Protein AF-Q4DSE8-F1 (afdb_monomer_lite)

Structure (mmCIF, N/CA/C/O backbone):
data_AF-Q4DSE8-F1
#
_entry.id   AF-Q4DSE8-F1
#
loop_
_atom_site.group_PDB
_atom_site.id
_atom_site.type_symbol
_atom_site.label_atom_id
_atom_site.label_alt_id
_atom_site.label_comp_id
_atom_site.label_asym_id
_atom_site.label_entity_id
_atom_site.label_seq_id
_atom_site.pdbx_PDB_ins_code
_atom_site.Cartn_x
_atom_site.Cartn_y
_atom_site.Cartn_z
_atom_site.occupancy
_atom_site.B_iso_or_equiv
_atom_site.auth_seq_id
_atom_site.auth_comp_id
_atom_site.auth_asym_id
_atom_site.auth_atom_id
_atom_site.pdbx_PDB_model_num
ATOM 1 N N . MET A 1 1 ? -69.322 29.598 -11.438 1.00 62.97 1 MET A N 1
ATOM 2 C CA . MET A 1 1 ? -69.169 28.652 -10.309 1.00 62.97 1 MET A CA 1
ATOM 3 C C . MET A 1 1 ? -68.368 29.330 -9.205 1.00 62.97 1 MET A C 1
ATOM 5 O O . MET A 1 1 ? -67.191 29.600 -9.408 1.00 62.97 1 MET A O 1
ATOM 9 N N . ALA A 1 2 ? -69.014 29.694 -8.095 1.00 67.31 2 ALA A N 1
ATOM 10 C CA . ALA A 1 2 ? -68.394 30.450 -7.005 1.00 67.31 2 ALA A CA 1
ATOM 11 C C . ALA A 1 2 ? -67.575 29.516 -6.096 1.00 67.31 2 ALA A C 1
ATOM 13 O O . ALA A 1 2 ? -68.125 28.607 -5.474 1.00 67.31 2 ALA A O 1
ATOM 14 N N . LYS A 1 3 ? -66.253 29.717 -6.055 1.00 70.44 3 LYS A N 1
ATOM 15 C CA . LYS A 1 3 ? -65.329 28.991 -5.174 1.00 70.44 3 LYS A CA 1
ATOM 16 C C . LYS A 1 3 ? -65.461 29.567 -3.758 1.00 70.44 3 LYS A C 1
ATOM 18 O O . LYS A 1 3 ? -65.338 30.770 -3.579 1.00 70.44 3 LYS A O 1
ATOM 23 N N . ARG A 1 4 ? -65.777 28.711 -2.780 1.00 70.81 4 ARG A N 1
ATOM 24 C CA . ARG A 1 4 ? -65.905 29.064 -1.356 1.00 70.81 4 ARG A CA 1
ATOM 25 C C . ARG A 1 4 ? -64.530 29.042 -0.689 1.00 70.81 4 ARG A C 1
ATOM 27 O O . ARG A 1 4 ? -63.896 27.988 -0.647 1.00 70.81 4 ARG A O 1
ATOM 34 N N . ASP A 1 5 ? -64.118 30.179 -0.142 1.00 70.06 5 ASP A N 1
ATOM 35 C CA . ASP A 1 5 ? -62.914 30.325 0.672 1.00 70.06 5 ASP A CA 1
ATOM 36 C C . ASP A 1 5 ? -63.058 29.592 2.015 1.00 70.06 5 ASP A C 1
ATOM 38 O O . ASP A 1 5 ? -63.989 29.824 2.789 1.00 70.06 5 ASP A O 1
ATOM 42 N N . ARG A 1 6 ? -62.132 28.665 2.287 1.00 72.00 6 ARG A N 1
ATOM 43 C CA . ARG A 1 6 ? -62.016 27.955 3.568 1.00 72.00 6 ARG A CA 1
ATOM 44 C C . ARG A 1 6 ? -61.204 28.810 4.540 1.00 72.00 6 ARG A C 1
ATOM 46 O O . ARG A 1 6 ? -60.000 28.980 4.372 1.00 72.00 6 ARG A O 1
ATOM 53 N N . SER A 1 7 ? -61.868 29.305 5.576 1.00 73.50 7 SER A N 1
ATOM 54 C CA . SER A 1 7 ? -61.286 30.050 6.689 1.00 73.50 7 SER A CA 1
ATOM 55 C C . SER A 1 7 ? -60.322 29.182 7.511 1.00 73.50 7 SER A C 1
ATOM 57 O O . SER A 1 7 ? -60.707 28.198 8.147 1.00 73.50 7 SER A O 1
ATOM 59 N N . MET A 1 8 ? -59.040 29.554 7.504 1.00 69.81 8 MET A N 1
ATOM 60 C CA . MET A 1 8 ? -58.012 28.943 8.345 1.00 69.81 8 MET A CA 1
ATOM 61 C C . MET A 1 8 ? -58.192 29.390 9.799 1.00 69.81 8 MET A C 1
ATOM 63 O O . MET A 1 8 ? -58.139 30.577 10.111 1.00 69.81 8 MET A O 1
ATOM 67 N N . SER A 1 9 ? -58.417 28.429 10.693 1.00 69.06 9 SER A N 1
ATOM 68 C CA . SER A 1 9 ? -58.532 28.674 12.133 1.00 69.06 9 SER A CA 1
ATOM 69 C C . SER A 1 9 ? -57.143 28.795 12.786 1.00 69.06 9 SER A C 1
ATOM 71 O O . SER A 1 9 ? -56.245 28.026 12.435 1.00 69.06 9 SER A O 1
ATOM 73 N N . PRO A 1 10 ? -56.948 29.723 13.741 1.00 66.56 10 PRO A N 1
ATOM 74 C CA . PRO A 1 10 ? -55.644 30.007 14.338 1.00 66.56 10 PRO A CA 1
ATOM 75 C C . PRO A 1 10 ? -55.151 28.911 15.311 1.00 66.56 10 PRO A C 1
ATOM 77 O O . PRO A 1 10 ? -55.954 28.275 16.002 1.00 66.56 10 PRO A O 1
ATOM 80 N N . PRO A 1 11 ? -53.822 28.688 15.393 1.00 70.25 11 PRO A N 1
ATOM 81 C CA . PRO A 1 11 ? -53.214 27.613 16.176 1.00 70.25 11 PRO A CA 1
ATOM 82 C C . PRO A 1 11 ? -53.283 27.861 17.693 1.00 70.25 11 PRO A C 1
ATOM 84 O O . PRO A 1 11 ? -52.966 28.940 18.192 1.00 70.25 11 PRO A O 1
ATOM 87 N N . LYS A 1 12 ? -53.670 26.817 18.439 1.00 68.62 12 LYS A N 1
ATOM 88 C CA . LYS A 1 12 ? -53.789 26.820 19.907 1.00 68.62 12 LYS A CA 1
ATOM 89 C C . LYS A 1 12 ? -52.403 26.857 20.587 1.00 68.62 12 LYS A C 1
ATOM 91 O O . LYS A 1 12 ? -51.533 26.068 20.214 1.00 68.62 12 LYS A O 1
ATOM 96 N N . PRO A 1 13 ? -52.191 27.697 21.619 1.00 67.38 13 PRO A N 1
ATOM 97 C CA . PRO A 1 13 ? -50.918 27.792 22.332 1.00 67.38 13 PRO A CA 1
ATOM 98 C C . PRO A 1 13 ? -50.682 26.565 23.226 1.00 67.38 13 PRO A C 1
ATOM 100 O O . PRO A 1 13 ? -51.404 26.314 24.190 1.00 67.38 13 PRO A O 1
ATOM 103 N N . THR A 1 14 ? -49.642 25.793 22.917 1.00 66.19 14 THR A N 1
ATOM 104 C CA . THR A 1 14 ? -49.229 24.621 23.698 1.00 66.19 14 THR A CA 1
ATOM 105 C C . THR A 1 14 ? -48.609 25.036 25.034 1.00 66.19 14 THR A C 1
ATOM 107 O O . THR A 1 14 ? -47.652 25.814 25.082 1.00 66.19 14 THR A O 1
ATOM 110 N N . ALA A 1 15 ? -49.149 24.494 26.125 1.00 63.50 15 ALA A N 1
ATOM 111 C CA . ALA A 1 15 ? -48.773 24.794 27.501 1.00 63.50 15 ALA A CA 1
ATOM 112 C C . ALA A 1 15 ? -47.287 24.503 27.808 1.00 63.50 15 ALA A C 1
ATOM 114 O O . ALA A 1 15 ? -46.770 23.407 27.582 1.00 63.50 15 ALA A O 1
ATOM 115 N N . LYS A 1 16 ? -46.606 25.503 28.383 1.00 64.19 16 LYS A N 1
ATOM 116 C CA . LYS A 1 16 ? -45.207 25.459 28.837 1.00 64.19 16 LYS A CA 1
ATOM 117 C C . LYS A 1 16 ? -45.020 24.420 29.953 1.00 64.19 16 LYS A C 1
ATOM 119 O O . LYS A 1 16 ? -45.266 24.686 31.128 1.00 64.19 16 LYS A O 1
ATOM 124 N N . ARG A 1 17 ? -44.521 23.236 29.594 1.00 65.69 17 ARG A N 1
ATOM 125 C CA . ARG A 1 17 ? -44.126 22.178 30.535 1.00 65.69 17 ARG A CA 1
ATOM 126 C C . ARG A 1 17 ? -42.880 22.600 31.328 1.00 65.69 17 ARG A C 1
ATOM 128 O O . ARG A 1 17 ? -41.775 22.672 30.794 1.00 65.69 17 ARG A O 1
ATOM 135 N N . ARG A 1 18 ? -43.068 22.865 32.624 1.00 61.34 18 ARG A N 1
ATOM 136 C CA . ARG A 1 18 ? -42.023 23.191 33.612 1.00 61.34 18 ARG A CA 1
ATOM 137 C C . ARG A 1 18 ? -40.988 22.054 33.717 1.00 61.34 18 ARG A C 1
ATOM 139 O O . ARG A 1 18 ? -41.285 21.002 34.279 1.00 61.34 18 ARG A O 1
ATOM 146 N N . LYS A 1 19 ? -39.762 22.253 33.215 1.00 63.50 19 LYS A N 1
ATOM 147 C CA . LYS A 1 19 ? -38.626 21.339 33.454 1.00 63.50 19 LYS A CA 1
ATOM 148 C C . LYS A 1 19 ? -38.082 21.550 34.874 1.00 63.50 19 LYS A C 1
ATOM 150 O O . LYS A 1 19 ? -37.350 22.501 35.129 1.00 63.50 19 LYS A O 1
ATOM 155 N N . ARG A 1 20 ? -38.455 20.658 35.796 1.00 56.12 20 ARG A N 1
ATOM 156 C CA . ARG A 1 20 ? -37.819 20.484 37.114 1.00 56.12 20 ARG A CA 1
ATOM 157 C C . ARG A 1 20 ? -36.465 19.771 36.953 1.00 56.12 20 ARG A C 1
ATOM 159 O O . ARG A 1 20 ? -36.369 18.834 36.169 1.00 56.12 20 ARG A O 1
ATOM 166 N N . GLY A 1 21 ? -35.462 20.171 37.742 1.00 53.25 21 GLY A N 1
ATOM 167 C CA . GLY A 1 21 ? -34.277 19.347 38.032 1.00 53.25 21 GLY A CA 1
ATOM 168 C C . GLY A 1 21 ? -32.985 19.736 37.308 1.00 53.25 21 GLY A C 1
ATOM 169 O O . GLY A 1 21 ? -32.454 18.966 36.511 1.00 53.25 21 GLY A O 1
ATOM 170 N N . GLY A 1 22 ? -32.442 20.918 37.610 1.00 55.53 22 GLY A N 1
ATOM 171 C CA . GLY A 1 22 ? -31.108 21.332 37.170 1.00 55.53 22 GLY A CA 1
ATOM 172 C C . GLY A 1 22 ? -30.007 20.548 37.890 1.00 55.53 22 GLY A C 1
ATOM 173 O O . GLY A 1 22 ? -29.546 20.952 38.955 1.00 55.53 22 GLY A O 1
ATOM 174 N N . LYS A 1 23 ? -29.561 19.426 37.311 1.00 62.12 23 LYS A N 1
ATOM 175 C CA . LYS A 1 23 ? -28.320 18.755 37.727 1.00 62.12 23 LYS A CA 1
ATOM 176 C C . LYS A 1 23 ? -27.146 19.712 37.498 1.00 62.12 23 LYS A C 1
ATOM 178 O O . LYS A 1 23 ? -26.841 20.065 36.359 1.00 62.12 23 LYS A O 1
ATOM 183 N N . ARG A 1 24 ? -26.501 20.125 38.595 1.00 60.31 24 ARG A N 1
ATOM 184 C CA . ARG A 1 24 ? -25.262 20.917 38.633 1.00 60.31 24 ARG A CA 1
ATOM 185 C C . ARG A 1 24 ? -24.211 20.270 37.722 1.00 60.31 24 ARG A C 1
ATOM 187 O O . ARG A 1 24 ? -23.575 19.287 38.092 1.00 60.31 24 ARG A O 1
ATOM 194 N N . ARG A 1 25 ? -24.048 20.803 36.507 1.00 63.78 25 ARG A N 1
ATOM 195 C CA . ARG A 1 25 ? -22.978 20.413 35.583 1.00 63.78 25 ARG A CA 1
ATOM 196 C C . ARG A 1 25 ? -21.647 20.797 36.225 1.00 63.78 25 ARG A C 1
ATOM 198 O O . ARG A 1 25 ? -21.301 21.975 36.265 1.00 63.78 25 ARG A O 1
ATOM 205 N N . ARG A 1 26 ? -20.908 19.805 36.736 1.00 66.44 26 ARG A N 1
ATOM 206 C CA . ARG A 1 26 ? -19.492 19.958 37.091 1.00 66.44 26 ARG A CA 1
ATOM 207 C C . ARG A 1 26 ? -18.773 20.553 35.878 1.00 66.44 26 ARG A C 1
ATOM 209 O O . ARG A 1 26 ? -18.831 19.997 34.781 1.00 66.44 26 ARG A O 1
ATOM 216 N N . LYS A 1 27 ? -18.160 21.719 36.084 1.00 67.31 27 LYS A N 1
ATOM 217 C CA . LYS A 1 27 ? -17.357 22.466 35.114 1.00 67.31 27 LYS A 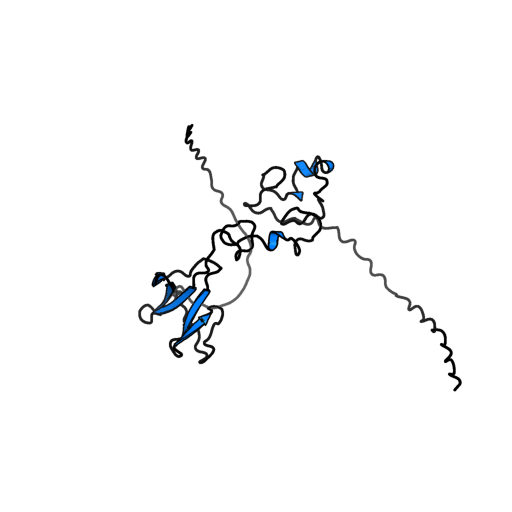CA 1
ATOM 218 C C . LYS A 1 27 ? -16.159 21.585 34.745 1.00 67.31 27 LYS A C 1
ATOM 220 O O . LYS A 1 27 ? -15.164 21.568 35.458 1.00 67.31 27 LYS A O 1
ATOM 225 N N . LYS A 1 28 ? -16.316 20.766 33.699 1.00 70.00 28 LYS A N 1
ATOM 226 C CA . LYS A 1 28 ? -15.269 19.892 33.160 1.00 70.00 28 LYS A CA 1
ATOM 227 C C . LYS A 1 28 ? -14.118 20.807 32.754 1.00 70.00 28 LYS A C 1
ATOM 229 O O . LYS A 1 28 ? -14.281 21.610 31.835 1.00 70.00 28 LYS A O 1
ATOM 234 N N . GLN A 1 29 ? -13.025 20.767 33.516 1.00 66.25 29 GLN A N 1
ATOM 235 C CA . GLN A 1 29 ? -11.814 21.500 33.182 1.00 66.25 29 GLN A CA 1
ATOM 236 C C . GLN A 1 29 ? -11.444 21.123 31.749 1.00 66.25 29 GLN A C 1
ATOM 238 O O . GLN A 1 29 ? -11.481 19.954 31.362 1.00 66.25 29 GLN A O 1
ATOM 243 N N . LYS A 1 30 ? -11.259 22.160 30.938 1.00 64.88 30 LYS A N 1
ATOM 244 C CA . LYS A 1 30 ? -11.002 22.088 29.509 1.00 64.88 30 LYS A CA 1
ATOM 245 C C . LYS A 1 30 ? -9.628 21.444 29.352 1.00 64.88 30 LYS A C 1
ATOM 247 O O . LYS A 1 30 ? -8.630 22.144 29.436 1.00 64.88 30 LYS A O 1
ATOM 252 N N . GLY A 1 31 ? -9.617 20.115 29.250 1.00 69.62 31 GLY A N 1
ATOM 253 C CA . GLY A 1 31 ? -8.406 19.321 29.109 1.00 69.62 31 GLY A CA 1
ATOM 254 C C . GLY A 1 31 ? -7.581 19.872 27.961 1.00 69.62 31 GLY A C 1
ATOM 255 O O . GLY A 1 31 ? -8.104 20.086 26.864 1.00 69.62 31 GLY A O 1
ATOM 256 N N . GLU A 1 32 ? -6.326 20.172 28.260 1.00 72.69 32 GLU A N 1
ATOM 257 C CA . GLU A 1 32 ? -5.321 20.473 27.260 1.00 72.69 32 GLU A CA 1
ATOM 258 C C . GLU A 1 32 ? -5.311 19.300 26.278 1.00 72.69 32 GLU A C 1
ATOM 260 O O . GLU A 1 32 ? -5.124 18.146 26.664 1.00 72.69 32 GLU A O 1
ATOM 265 N N . VAL A 1 33 ? -5.664 19.569 25.023 1.00 70.38 33 VAL A N 1
ATOM 266 C CA . VAL A 1 33 ? -5.647 18.542 23.986 1.00 70.38 33 VAL A CA 1
ATOM 267 C C . VAL A 1 33 ? -4.178 18.275 23.719 1.00 70.38 33 VAL A C 1
ATOM 269 O O . VAL A 1 33 ? -3.525 19.080 23.058 1.00 70.38 33 VAL A O 1
ATOM 272 N N . ILE A 1 34 ? -3.660 17.183 24.279 1.00 74.06 34 ILE A N 1
ATOM 273 C CA . ILE A 1 34 ? -2.329 16.679 23.959 1.00 74.06 34 ILE A CA 1
ATOM 274 C C . ILE A 1 34 ? -2.347 16.397 22.457 1.00 74.06 34 ILE A C 1
ATOM 276 O O . ILE A 1 34 ? -2.990 15.455 21.992 1.00 74.06 34 ILE A O 1
ATOM 280 N N . LEU A 1 35 ? -1.729 17.291 21.687 1.00 70.06 35 LEU A N 1
ATOM 281 C CA . LEU A 1 35 ? -1.540 17.086 20.261 1.00 70.06 35 LEU A CA 1
ATOM 282 C C . LEU A 1 35 ? -0.553 15.922 20.101 1.00 70.06 35 LEU A C 1
ATOM 284 O O . LEU A 1 35 ? 0.443 15.885 20.826 1.00 70.06 35 LEU A O 1
ATOM 288 N N . PRO A 1 36 ? -0.808 14.971 19.187 1.00 78.00 36 PRO A N 1
ATOM 289 C CA . PRO A 1 36 ? 0.154 13.915 18.911 1.00 78.00 36 PRO A CA 1
ATOM 290 C C . PRO A 1 36 ? 1.484 14.541 18.483 1.00 78.00 36 PRO A C 1
ATOM 292 O O . PRO A 1 36 ? 1.491 15.563 17.790 1.00 78.00 36 PRO A O 1
ATOM 295 N N . SER A 1 37 ? 2.603 13.942 18.894 1.00 83.56 37 SER A N 1
ATOM 296 C CA . SER A 1 37 ? 3.922 14.368 18.417 1.00 83.56 37 SER A CA 1
ATOM 297 C C . SER A 1 37 ? 3.962 14.318 16.885 1.00 83.56 37 SER A C 1
ATOM 299 O O . SER A 1 37 ? 3.318 13.463 16.270 1.00 83.56 37 SER A O 1
ATOM 301 N N . ALA A 1 38 ? 4.656 15.270 16.259 1.00 82.88 38 ALA A N 1
ATOM 302 C CA . ALA A 1 38 ? 4.812 15.266 14.808 1.00 82.88 38 ALA A CA 1
ATOM 303 C C . ALA A 1 38 ? 5.633 14.032 14.387 1.00 82.88 38 ALA A C 1
ATOM 305 O O . ALA A 1 38 ? 6.598 13.691 15.074 1.00 82.88 38 ALA A O 1
ATOM 306 N N . PRO A 1 39 ? 5.261 13.330 13.302 1.00 84.06 39 PRO A N 1
ATOM 307 C CA . PRO A 1 39 ? 6.035 12.185 12.838 1.00 84.06 39 PRO A CA 1
ATOM 308 C C . PRO A 1 39 ? 7.426 12.624 12.355 1.00 84.06 39 PRO A C 1
ATOM 310 O O . PRO A 1 39 ? 7.597 13.747 11.881 1.00 84.06 39 PRO A O 1
ATOM 313 N N . ALA A 1 40 ? 8.414 11.726 12.436 1.00 84.94 40 ALA A N 1
ATOM 314 C CA . ALA A 1 40 ? 9.817 11.998 12.091 1.00 84.94 40 ALA A CA 1
ATOM 315 C C . ALA A 1 40 ? 10.009 12.601 10.678 1.00 84.94 40 ALA A C 1
ATOM 317 O O . ALA A 1 40 ? 10.895 13.421 10.464 1.00 84.94 40 ALA A O 1
ATOM 318 N N . SER A 1 41 ? 9.131 12.244 9.737 1.00 83.00 41 SER A N 1
ATOM 319 C CA . SER A 1 41 ? 9.148 12.700 8.343 1.00 83.00 41 SER A CA 1
ATOM 320 C C . SER A 1 41 ? 8.417 14.023 8.087 1.00 83.00 41 SER A C 1
ATOM 322 O O . SER A 1 41 ? 8.403 14.507 6.955 1.00 83.00 41 SER A O 1
ATOM 324 N N . PHE A 1 42 ? 7.762 14.613 9.093 1.00 82.44 42 PHE A N 1
ATOM 325 C CA . PHE A 1 42 ? 7.039 15.868 8.912 1.00 82.44 42 PHE A CA 1
ATOM 326 C C . PHE A 1 42 ? 7.968 17.069 9.070 1.00 82.44 42 PHE A C 1
ATOM 328 O O . PHE A 1 42 ? 8.631 17.246 10.090 1.00 82.44 42 PHE A O 1
ATOM 335 N N . VAL A 1 43 ? 7.948 17.947 8.073 1.00 83.12 43 VAL A N 1
ATOM 336 C CA . VAL A 1 43 ? 8.792 19.138 8.015 1.00 83.12 43 VAL A CA 1
ATOM 337 C C . VAL A 1 43 ? 7.909 20.383 8.040 1.00 83.12 43 VAL A C 1
ATOM 339 O O . VAL A 1 43 ? 7.008 20.551 7.219 1.00 83.12 43 VAL A O 1
ATOM 342 N N . CYS A 1 44 ? 8.152 21.283 8.993 1.00 83.94 44 CYS A N 1
ATOM 343 C CA . CYS A 1 44 ? 7.398 22.524 9.118 1.00 83.94 44 CYS A CA 1
ATOM 344 C C . CYS A 1 44 ? 7.624 23.436 7.903 1.00 83.94 44 CYS A C 1
ATOM 346 O O . CYS A 1 44 ? 8.727 23.933 7.704 1.00 83.94 44 CYS A O 1
ATOM 348 N N . HIS A 1 45 ? 6.571 23.780 7.160 1.00 80.25 45 HIS A N 1
ATOM 349 C CA . HIS A 1 45 ? 6.679 24.654 5.979 1.00 80.25 45 HIS A CA 1
ATOM 350 C C . HIS A 1 45 ? 7.237 26.072 6.237 1.00 80.25 45 HIS A C 1
ATOM 352 O O . HIS A 1 45 ? 7.629 26.746 5.294 1.00 80.25 45 HIS A O 1
ATOM 358 N N . ILE A 1 46 ? 7.277 26.549 7.489 1.00 83.94 46 ILE A N 1
ATOM 359 C CA . ILE A 1 46 ? 7.744 27.911 7.828 1.00 83.94 46 ILE A CA 1
ATOM 360 C C . ILE A 1 46 ? 9.240 27.946 8.191 1.00 83.94 46 ILE A C 1
ATOM 362 O O . ILE A 1 46 ? 9.910 28.971 8.042 1.00 83.94 46 ILE A O 1
ATOM 366 N N . CYS A 1 47 ? 9.776 26.857 8.740 1.00 90.19 47 CYS A N 1
ATOM 367 C CA . CYS A 1 47 ? 11.150 26.842 9.257 1.00 90.19 47 CYS A CA 1
ATOM 368 C C . CYS A 1 47 ? 11.909 25.540 9.016 1.00 90.19 47 CYS A C 1
ATOM 370 O O . CYS A 1 47 ? 12.983 25.385 9.582 1.00 90.19 47 CYS A O 1
ATOM 372 N N . THR A 1 48 ? 11.312 24.613 8.268 1.00 88.00 48 THR A N 1
ATOM 373 C CA . THR A 1 48 ? 11.860 23.314 7.856 1.00 88.00 48 THR A CA 1
ATOM 374 C C . THR A 1 48 ? 12.345 22.394 8.980 1.00 88.00 48 THR A C 1
ATOM 376 O O . THR A 1 48 ? 13.010 21.397 8.732 1.00 88.00 48 THR A O 1
ATOM 379 N N . LYS A 1 49 ? 11.957 22.664 10.229 1.00 93.44 49 LYS A N 1
ATOM 380 C CA . LYS A 1 49 ? 12.225 21.785 11.377 1.00 93.44 49 LYS A CA 1
ATOM 381 C C . LYS A 1 49 ? 11.086 20.797 11.605 1.00 93.44 49 LYS A C 1
ATOM 383 O O . LYS A 1 49 ? 9.950 21.050 11.198 1.00 93.44 49 LYS A O 1
ATOM 388 N N . ASN A 1 50 ? 11.370 19.717 12.328 1.00 90.25 50 ASN A N 1
ATOM 389 C CA . ASN A 1 50 ? 10.363 18.729 12.688 1.00 90.25 50 ASN A CA 1
ATOM 390 C C . ASN A 1 50 ? 9.468 19.221 13.837 1.00 90.25 50 ASN A C 1
ATOM 392 O O . ASN A 1 50 ? 9.791 19.102 15.016 1.00 90.25 50 ASN A O 1
ATOM 396 N N . HIS A 1 51 ? 8.352 19.840 13.470 1.00 89.06 51 HIS A N 1
ATOM 397 C CA . HIS A 1 51 ? 7.209 20.094 14.339 1.00 89.06 51 HIS A CA 1
ATOM 398 C C . HIS A 1 51 ? 6.003 20.459 13.481 1.00 89.06 51 HIS A C 1
ATOM 400 O O . HIS A 1 51 ? 6.139 20.936 12.353 1.00 89.06 51 HIS A O 1
ATOM 406 N N . TRP A 1 52 ? 4.804 20.322 14.040 1.00 84.38 52 TRP A N 1
ATOM 407 C CA . TRP A 1 52 ? 3.588 20.794 13.388 1.00 84.38 52 TRP A CA 1
ATOM 408 C C . TRP A 1 52 ? 3.666 22.287 13.077 1.00 84.38 52 TRP A C 1
ATOM 410 O O . TRP A 1 52 ? 3.982 23.085 13.957 1.00 84.38 52 TRP A O 1
ATOM 420 N N . THR A 1 53 ? 3.288 22.702 11.867 1.00 83.44 53 THR A N 1
ATOM 421 C CA . THR A 1 53 ? 3.335 24.116 11.450 1.00 83.44 53 THR A CA 1
ATOM 422 C C . THR A 1 53 ? 2.566 25.039 12.404 1.00 83.44 53 THR A C 1
ATOM 424 O O . THR A 1 53 ? 3.008 26.150 12.679 1.00 83.44 53 THR A O 1
ATOM 427 N N . VAL A 1 54 ? 1.472 24.552 13.004 1.00 84.06 54 VAL A N 1
ATOM 428 C CA . VAL A 1 54 ? 0.692 25.276 14.030 1.00 84.06 54 VAL A CA 1
ATOM 429 C C . VAL A 1 54 ? 1.450 25.513 15.344 1.00 84.06 54 VAL A C 1
ATOM 431 O O . VAL A 1 54 ? 1.144 26.459 16.070 1.00 84.06 54 VAL A O 1
ATOM 434 N N . ALA A 1 55 ? 2.446 24.680 15.644 1.00 86.62 55 ALA A N 1
ATOM 435 C CA . ALA A 1 55 ? 3.333 24.793 16.796 1.00 86.62 55 ALA A CA 1
ATOM 436 C C . ALA A 1 55 ? 4.642 25.532 16.461 1.00 86.62 55 ALA A C 1
ATOM 438 O O . ALA A 1 55 ? 5.527 25.620 17.307 1.00 86.62 55 ALA A O 1
ATOM 439 N N . CYS A 1 56 ? 4.783 26.074 15.244 1.00 89.25 56 CYS A N 1
ATOM 440 C CA . CYS A 1 56 ? 6.021 26.714 14.820 1.00 89.25 56 CYS A CA 1
ATOM 441 C C . CYS A 1 56 ? 6.336 27.969 15.647 1.00 89.25 56 CYS A C 1
ATOM 443 O O . CYS A 1 56 ? 5.518 28.894 15.664 1.00 89.25 56 CYS A O 1
ATOM 445 N N . PRO A 1 57 ? 7.537 28.084 16.250 1.00 92.19 57 PRO A N 1
ATOM 446 C CA . PRO A 1 57 ? 7.920 29.273 17.008 1.00 92.19 57 PRO A CA 1
ATOM 447 C C . PRO A 1 57 ? 7.872 30.563 16.177 1.00 92.19 57 PRO A C 1
ATOM 449 O O . PRO A 1 57 ? 7.503 31.612 16.698 1.00 92.19 57 PRO A O 1
ATOM 452 N N . ARG A 1 58 ? 8.188 30.500 14.872 1.00 90.44 58 ARG A N 1
ATOM 453 C CA . ARG A 1 58 ? 8.102 31.666 13.968 1.00 90.44 58 ARG A CA 1
ATOM 454 C C . ARG A 1 58 ? 6.655 32.124 13.771 1.00 90.44 58 ARG A C 1
ATOM 456 O O . ARG A 1 58 ? 6.389 33.319 13.856 1.00 90.44 58 ARG A O 1
ATOM 463 N N . LEU A 1 59 ? 5.729 31.178 13.590 1.00 87.25 59 LEU A N 1
ATOM 464 C CA . LEU A 1 59 ? 4.292 31.460 13.499 1.00 87.25 59 LEU A CA 1
ATOM 465 C C . LEU A 1 59 ? 3.734 31.995 14.823 1.00 87.25 59 LEU A C 1
ATOM 467 O O . LEU A 1 59 ? 2.859 32.855 14.827 1.00 87.25 59 LEU A O 1
ATOM 471 N N . GLN A 1 60 ? 4.227 31.482 15.953 1.00 88.12 60 GLN A N 1
ATOM 472 C CA . GLN A 1 60 ? 3.796 31.930 17.276 1.00 88.12 60 GLN A CA 1
ATOM 473 C C . GLN A 1 60 ? 4.254 33.353 17.594 1.00 88.12 60 GLN A C 1
ATOM 475 O O . GLN A 1 60 ? 3.476 34.097 18.185 1.00 88.12 60 GLN A O 1
ATOM 480 N N . ARG A 1 61 ? 5.482 33.720 17.209 1.00 93.25 61 ARG A N 1
ATOM 481 C CA . ARG A 1 61 ? 6.027 35.067 17.426 1.00 93.25 61 ARG A CA 1
ATOM 482 C C . ARG A 1 61 ? 5.328 36.106 16.553 1.00 93.25 61 ARG A C 1
ATOM 484 O O . ARG A 1 61 ? 4.905 37.128 17.074 1.00 93.25 61 ARG A O 1
ATOM 491 N N . ASN A 1 62 ? 5.159 35.815 15.261 1.00 89.44 62 ASN A N 1
ATOM 492 C CA . ASN A 1 62 ? 4.651 36.779 14.283 1.00 89.44 62 ASN A CA 1
ATOM 493 C C . ASN A 1 62 ? 3.477 36.197 13.475 1.00 89.44 62 ASN A C 1
ATOM 495 O O . ASN A 1 62 ? 3.641 35.913 12.288 1.00 89.44 62 ASN A O 1
ATOM 499 N N . PRO A 1 63 ? 2.282 36.008 14.064 1.00 82.75 63 PRO A N 1
ATOM 500 C CA . PRO A 1 63 ? 1.141 35.442 13.338 1.00 82.75 63 PRO A CA 1
ATOM 501 C C . PRO A 1 63 ? 0.692 36.322 12.161 1.00 82.75 63 PRO A C 1
ATOM 503 O O . PRO A 1 63 ? 0.190 35.810 11.164 1.00 82.75 63 PRO A O 1
ATOM 506 N N . GLU A 1 64 ? 0.919 37.633 12.248 1.00 81.50 64 GLU A N 1
ATOM 507 C CA . GLU A 1 64 ? 0.554 38.613 11.220 1.00 81.50 64 GLU A CA 1
ATOM 508 C C . GLU A 1 64 ? 1.369 38.469 9.931 1.00 81.50 64 GLU A C 1
ATOM 510 O O . GLU A 1 64 ? 0.856 38.764 8.857 1.00 81.50 64 GLU A O 1
ATOM 515 N N . GLN A 1 65 ? 2.601 37.946 10.010 1.00 85.62 65 GLN A N 1
ATOM 516 C CA . GLN A 1 65 ? 3.420 37.647 8.825 1.00 85.62 65 GLN A CA 1
ATOM 517 C C . GLN A 1 65 ? 2.892 36.439 8.040 1.00 85.62 65 GLN A C 1
ATOM 519 O O . GLN A 1 65 ? 3.265 36.239 6.887 1.00 85.62 65 GLN A O 1
ATOM 524 N N . TYR A 1 66 ? 1.998 35.648 8.640 1.00 75.38 66 TYR A N 1
ATOM 525 C CA . TYR A 1 66 ? 1.392 34.473 8.021 1.00 75.38 66 TYR A CA 1
ATOM 526 C C . TYR A 1 66 ? -0.135 34.608 8.029 1.00 75.38 66 TYR A C 1
ATOM 528 O O . TYR A 1 66 ? -0.836 33.753 8.583 1.00 75.38 66 TYR A O 1
ATOM 536 N N . PRO A 1 67 ? -0.693 35.653 7.386 1.00 65.62 67 PRO A N 1
ATOM 537 C CA . PRO A 1 67 ? -2.110 35.978 7.467 1.00 65.62 67 PRO A CA 1
ATOM 538 C C . PRO A 1 67 ? -2.994 34.930 6.794 1.00 65.62 67 PRO A C 1
ATOM 540 O O . PRO A 1 67 ? -4.206 35.029 6.942 1.00 65.62 67 PRO A O 1
ATOM 543 N N . LEU A 1 68 ? -2.423 33.936 6.094 1.00 63.75 68 LEU A N 1
ATOM 544 C CA . LEU A 1 68 ? -3.092 32.757 5.526 1.00 63.75 68 LEU A CA 1
ATOM 545 C C . LEU A 1 68 ? -3.046 31.507 6.426 1.00 63.75 68 LEU A C 1
ATOM 547 O O . LEU A 1 68 ? -3.677 30.511 6.095 1.00 63.75 68 LEU A O 1
ATOM 551 N N . MET A 1 69 ? -2.372 31.525 7.574 1.00 63.56 69 MET A N 1
ATOM 552 C CA . MET A 1 69 ? -2.314 30.392 8.507 1.00 63.56 69 MET A CA 1
ATOM 553 C C . MET A 1 69 ? -3.195 30.708 9.717 1.00 63.56 69 MET A C 1
ATOM 555 O O . MET A 1 69 ? -3.039 31.746 10.349 1.00 63.56 69 MET A O 1
ATOM 559 N N . ASP A 1 70 ? -4.199 29.882 10.019 1.00 63.03 70 ASP A N 1
ATOM 560 C CA . ASP A 1 70 ? -4.987 30.042 11.250 1.00 63.03 70 ASP A CA 1
ATOM 561 C C . ASP A 1 70 ? -4.526 28.997 12.266 1.00 63.03 70 ASP A C 1
ATOM 563 O O . ASP A 1 70 ? -4.754 27.799 12.083 1.00 63.03 70 ASP A O 1
ATOM 567 N N . ARG A 1 71 ? -3.873 29.446 13.344 1.00 63.31 71 ARG A N 1
ATOM 568 C CA . ARG A 1 71 ? -3.249 28.572 14.353 1.00 63.31 71 ARG A CA 1
ATOM 569 C C . ARG A 1 71 ? -4.232 27.568 14.962 1.00 63.31 71 ARG A C 1
ATOM 571 O O . ARG A 1 71 ? -3.814 26.517 15.432 1.00 63.31 71 ARG A O 1
ATOM 578 N N . LYS A 1 72 ? -5.531 27.893 14.980 1.00 67.38 72 LYS A N 1
ATOM 579 C CA . LYS A 1 72 ? -6.580 27.031 15.551 1.00 67.38 72 LYS A CA 1
ATOM 580 C C . LYS A 1 72 ? -7.340 26.205 14.512 1.00 67.38 72 LYS A C 1
ATOM 582 O O . LYS A 1 72 ? -7.979 25.231 14.898 1.00 67.38 72 LYS A O 1
ATOM 587 N N . ARG A 1 73 ? -7.346 26.615 13.238 1.00 65.94 73 ARG A N 1
ATOM 588 C CA . ARG A 1 73 ? -8.244 26.066 12.199 1.00 65.94 73 ARG A CA 1
ATOM 589 C C . ARG A 1 73 ? -7.543 25.528 10.955 1.00 65.94 73 ARG A C 1
ATOM 591 O O . ARG A 1 73 ? -8.221 24.947 10.114 1.00 65.94 73 ARG A O 1
ATOM 598 N N . GLY A 1 74 ? -6.232 25.721 10.816 1.00 67.56 74 GLY A N 1
ATOM 599 C CA . GLY A 1 74 ? -5.474 25.162 9.700 1.00 67.56 74 GLY A CA 1
ATOM 600 C C . GLY A 1 74 ? -5.648 23.647 9.627 1.00 67.56 74 GLY A C 1
ATOM 601 O O . GLY A 1 74 ? -5.687 22.966 10.657 1.00 67.56 74 GLY A O 1
ATOM 602 N N . CYS A 1 75 ? -5.766 23.102 8.416 1.00 71.56 75 CYS A N 1
ATOM 603 C CA . CYS A 1 75 ? -5.734 21.660 8.252 1.00 71.56 75 CYS A CA 1
ATOM 604 C C . CYS A 1 75 ? -4.389 21.122 8.760 1.00 71.56 75 CYS A C 1
ATOM 606 O O . CYS A 1 75 ? -3.350 21.438 8.199 1.00 71.56 75 CYS A O 1
ATOM 608 N N . TRP A 1 76 ? -4.386 20.269 9.783 1.00 66.12 76 TRP A N 1
ATOM 609 C CA . TRP A 1 76 ? -3.149 19.684 10.322 1.00 66.12 76 TRP A CA 1
ATOM 610 C C . TRP A 1 76 ? -2.340 18.864 9.302 1.00 66.12 76 TRP A C 1
ATOM 612 O O . TRP A 1 76 ? -1.143 18.701 9.493 1.00 66.12 76 TRP A O 1
ATOM 622 N N . LYS A 1 77 ? -2.954 18.389 8.207 1.00 65.94 77 LYS A N 1
ATOM 623 C CA . LYS A 1 77 ? -2.254 17.632 7.154 1.00 65.94 77 LYS A CA 1
ATOM 624 C C . LYS A 1 77 ? -1.507 18.505 6.150 1.00 65.94 77 LYS A C 1
ATOM 626 O O . LYS A 1 77 ? -0.393 18.170 5.782 1.00 65.94 77 LYS A O 1
ATOM 631 N N . CYS A 1 78 ? -2.143 19.574 5.677 1.00 71.50 78 CYS A N 1
ATOM 632 C CA . CYS A 1 78 ? -1.613 20.408 4.594 1.00 71.50 78 CYS A CA 1
ATOM 633 C C . CYS A 1 78 ? -1.324 21.853 5.010 1.00 71.50 78 CYS A C 1
ATOM 635 O O . CYS A 1 78 ? -0.892 22.652 4.192 1.00 71.50 78 CYS A O 1
ATOM 637 N N . ALA A 1 79 ? -1.615 22.215 6.260 1.00 67.81 79 ALA A N 1
ATOM 638 C CA . ALA A 1 79 ? -1.523 23.561 6.824 1.00 67.81 79 ALA A CA 1
ATOM 639 C C . ALA A 1 79 ? -2.311 24.658 6.066 1.00 67.81 79 ALA A C 1
ATOM 641 O O . ALA A 1 79 ? -2.280 25.820 6.460 1.00 67.81 79 ALA A O 1
ATOM 642 N N . GLN A 1 80 ? -3.075 24.306 5.026 1.00 64.19 80 GLN A N 1
ATOM 643 C CA . GLN A 1 80 ? -3.904 25.225 4.247 1.00 64.19 80 GLN A CA 1
ATOM 644 C C . GLN A 1 80 ? -5.257 25.514 4.931 1.00 64.19 80 GLN A C 1
ATOM 646 O O . GLN A 1 80 ? -5.753 24.728 5.749 1.00 64.19 80 GLN A O 1
ATOM 651 N N . ARG A 1 81 ? -5.844 26.679 4.613 1.00 63.88 81 ARG A N 1
ATOM 652 C CA . ARG A 1 81 ? -7.149 27.148 5.118 1.00 63.88 81 ARG A CA 1
ATOM 653 C C . ARG A 1 81 ? -8.329 26.551 4.352 1.00 63.88 81 ARG A C 1
ATOM 655 O O . ARG A 1 81 ? -8.191 25.999 3.268 1.00 63.88 81 ARG A O 1
ATOM 662 N N . GLY A 1 82 ? -9.516 26.734 4.929 1.00 69.50 82 GLY A N 1
ATOM 663 C CA . GLY A 1 82 ? -10.793 26.561 4.235 1.00 69.50 82 GLY A CA 1
ATOM 664 C C . GLY A 1 82 ? -11.430 25.184 4.377 1.00 69.50 82 GLY A C 1
ATOM 665 O O . GLY A 1 82 ? -12.577 25.025 3.979 1.00 69.50 82 GLY A O 1
ATOM 666 N N . HIS A 1 83 ? -10.744 24.209 4.978 1.00 76.19 83 HIS A N 1
ATOM 667 C CA . HIS A 1 83 ? -11.278 22.857 5.087 1.00 76.19 83 HIS A CA 1
ATOM 668 C C . HIS A 1 83 ? -10.802 22.126 6.357 1.00 76.19 83 HIS A C 1
ATOM 670 O O . HIS A 1 83 ? -9.669 22.313 6.810 1.00 76.19 83 HIS A O 1
ATOM 676 N N . PRO A 1 84 ? -11.640 21.258 6.953 1.00 72.12 84 PRO A N 1
ATOM 677 C CA . PRO A 1 84 ? -11.191 20.292 7.945 1.00 72.12 84 PRO A CA 1
ATOM 678 C C . PRO A 1 84 ? -10.275 19.261 7.282 1.00 72.12 84 PRO A C 1
ATOM 680 O O . PRO A 1 84 ? -10.408 18.958 6.105 1.00 72.12 84 PRO A O 1
ATOM 683 N N . SER A 1 85 ? -9.393 18.631 8.048 1.00 66.81 85 SER A N 1
ATOM 684 C CA . SER A 1 85 ? -8.494 17.580 7.531 1.00 66.81 85 SER A CA 1
ATOM 685 C C . SER A 1 85 ? -9.136 16.420 6.772 1.00 66.81 85 SER A C 1
ATOM 687 O O . SER A 1 85 ? -8.479 15.812 5.929 1.00 66.81 85 SER A O 1
ATOM 689 N N . ALA A 1 86 ? -10.408 16.126 7.042 1.00 69.19 86 ALA A N 1
ATOM 690 C CA . ALA A 1 86 ? -11.184 15.148 6.287 1.00 69.19 86 ALA A CA 1
ATOM 691 C C . ALA A 1 86 ? -11.443 15.590 4.834 1.00 69.19 86 ALA A C 1
ATOM 693 O O . ALA A 1 86 ? -11.597 14.748 3.960 1.00 69.19 86 ALA A O 1
ATOM 694 N N . GLN A 1 87 ? -11.451 16.899 4.586 1.00 73.00 87 GLN A N 1
ATOM 695 C CA . GLN A 1 87 ? -11.652 17.546 3.290 1.00 73.00 87 GLN A CA 1
ATOM 696 C C . GLN A 1 87 ? -10.346 18.134 2.726 1.00 73.00 87 GLN A C 1
ATOM 698 O O . GLN A 1 87 ? -10.397 18.915 1.782 1.00 73.00 87 GLN A O 1
ATOM 703 N N . CYS A 1 88 ? -9.175 17.801 3.293 1.00 72.75 88 CYS A N 1
ATOM 704 C CA . CYS A 1 88 ? -7.915 18.311 2.752 1.00 72.75 88 CYS A CA 1
ATOM 705 C C . CYS A 1 88 ? -7.645 17.704 1.380 1.00 72.75 88 CYS A C 1
ATOM 707 O O . CYS A 1 88 ? -7.534 16.476 1.295 1.00 72.75 88 CYS A O 1
ATOM 709 N N . PRO A 1 89 ? -7.507 18.537 0.329 1.00 68.75 89 PRO A N 1
ATOM 710 C CA . PRO A 1 89 ? -7.251 18.053 -1.018 1.00 68.75 89 PRO A CA 1
ATOM 711 C C . PRO A 1 89 ? -5.963 17.234 -1.042 1.00 68.75 89 PRO A C 1
ATOM 713 O O . PRO A 1 89 ? -5.967 16.149 -1.598 1.00 68.75 89 PRO A O 1
ATOM 716 N N . VAL A 1 90 ? -4.924 17.642 -0.299 1.00 69.44 90 VAL A N 1
ATOM 717 C CA . VAL A 1 90 ? -3.643 16.912 -0.214 1.00 69.44 90 VAL A CA 1
ATOM 718 C C . VAL A 1 90 ? -3.807 15.461 0.255 1.00 69.44 90 VAL A C 1
ATOM 720 O O . VAL A 1 90 ? -3.015 14.616 -0.135 1.00 69.44 90 VAL A O 1
ATOM 723 N N . LYS A 1 91 ? -4.851 15.112 1.031 1.00 63.91 91 LYS A N 1
ATOM 724 C CA . LYS A 1 91 ? -5.096 13.701 1.396 1.00 63.91 91 LYS A CA 1
ATOM 725 C C . LYS A 1 91 ? -5.379 12.833 0.161 1.00 63.91 91 LYS A C 1
ATOM 727 O O . LYS A 1 91 ? -5.099 11.644 0.208 1.00 63.91 91 LYS A O 1
ATOM 732 N N . LYS A 1 92 ? -5.958 13.410 -0.894 1.00 61.03 92 LYS A N 1
ATOM 733 C CA . LYS A 1 92 ? -6.247 12.706 -2.148 1.00 61.03 92 LYS A CA 1
ATOM 734 C C . LYS A 1 92 ? -5.036 12.614 -3.076 1.00 61.03 92 LYS A C 1
ATOM 736 O O . LYS A 1 92 ? -5.071 11.819 -3.996 1.00 61.03 92 LYS A O 1
ATOM 741 N N . TYR A 1 93 ? -3.994 13.402 -2.827 1.00 67.06 93 TYR A N 1
ATOM 742 C CA . TYR A 1 93 ? -2.871 13.564 -3.743 1.00 67.06 93 TYR A CA 1
ATOM 743 C C . TYR A 1 93 ? -1.558 13.222 -3.061 1.00 67.06 93 TYR A C 1
ATOM 745 O O . TYR A 1 93 ? -0.636 14.013 -3.141 1.00 67.06 93 TYR A O 1
ATOM 753 N N . ARG A 1 94 ? -1.456 12.138 -2.295 1.00 70.56 94 ARG A N 1
ATOM 754 C CA . ARG A 1 94 ? -0.120 11.662 -1.929 1.00 70.56 94 ARG A CA 1
ATOM 755 C C . ARG A 1 94 ? 0.020 10.242 -2.416 1.00 70.56 94 ARG A C 1
ATOM 757 O O . ARG A 1 94 ? -0.653 9.362 -1.883 1.00 70.56 94 ARG A O 1
ATOM 764 N N . CYS A 1 95 ? 0.868 10.062 -3.416 1.00 72.06 95 CYS A N 1
ATOM 765 C CA . CYS A 1 95 ? 1.171 8.759 -3.960 1.00 72.06 95 CYS A CA 1
ATOM 766 C C . CYS A 1 95 ? 1.799 7.905 -2.866 1.00 72.06 95 CYS A C 1
ATOM 768 O O . CYS A 1 95 ? 2.676 8.366 -2.129 1.00 72.06 95 CYS A O 1
ATOM 770 N N . ALA A 1 96 ? 1.291 6.686 -2.719 1.00 71.62 96 ALA A N 1
ATOM 771 C CA . ALA A 1 96 ? 1.785 5.755 -1.715 1.00 71.62 96 ALA A CA 1
ATOM 772 C C . ALA A 1 96 ? 3.218 5.298 -2.018 1.00 71.62 96 ALA A C 1
ATOM 774 O O . ALA A 1 96 ? 3.967 5.054 -1.075 1.00 71.62 96 ALA A O 1
ATOM 775 N N . ASP A 1 97 ? 3.583 5.248 -3.300 1.00 75.38 97 ASP A N 1
ATOM 776 C CA . ASP A 1 97 ? 4.798 4.578 -3.757 1.00 75.38 97 ASP A CA 1
ATOM 777 C C . ASP A 1 97 ? 5.950 5.578 -3.939 1.00 75.38 97 ASP A C 1
ATOM 779 O O . ASP A 1 97 ? 7.007 5.407 -3.339 1.00 75.38 97 ASP A O 1
ATOM 783 N N . CYS A 1 98 ? 5.744 6.702 -4.639 1.00 77.94 98 CYS A N 1
ATOM 784 C CA . CYS A 1 98 ? 6.780 7.742 -4.754 1.00 77.94 98 CYS A CA 1
ATOM 785 C C . CYS A 1 98 ? 6.738 8.808 -3.638 1.00 77.94 98 CYS A C 1
ATOM 787 O O . CYS A 1 98 ? 7.644 9.632 -3.519 1.00 77.94 98 CYS A O 1
ATOM 789 N N . GLY A 1 99 ? 5.666 8.866 -2.837 1.00 76.44 99 GLY A N 1
ATOM 790 C CA . GLY A 1 99 ? 5.476 9.898 -1.805 1.00 76.44 99 GLY A CA 1
ATOM 791 C C . GLY A 1 99 ? 5.180 11.314 -2.332 1.00 76.44 99 GLY A C 1
ATOM 792 O O . GLY A 1 99 ? 4.992 12.238 -1.522 1.00 76.44 99 GLY A O 1
ATOM 793 N N . GLY A 1 100 ? 5.127 11.479 -3.660 1.00 77.44 100 GLY A N 1
ATOM 794 C CA . GLY A 1 100 ? 4.848 12.717 -4.387 1.00 77.44 100 GLY A CA 1
ATOM 795 C C . GLY A 1 100 ? 3.400 13.191 -4.265 1.00 77.44 100 GLY A C 1
ATOM 796 O O . GLY A 1 100 ? 2.528 12.463 -3.787 1.00 77.44 100 GLY A O 1
ATOM 797 N N . ILE A 1 101 ? 3.145 14.445 -4.660 1.00 74.56 101 ILE A N 1
ATOM 798 C CA . ILE A 1 101 ? 1.840 15.097 -4.472 1.00 74.56 101 ILE A CA 1
ATOM 799 C C . ILE A 1 101 ? 0.905 14.866 -5.681 1.00 74.56 101 ILE A C 1
ATOM 801 O O . ILE A 1 101 ? 0.585 15.801 -6.409 1.00 74.56 101 ILE A O 1
ATOM 805 N N . HIS A 1 102 ? 0.483 13.624 -5.911 1.00 75.38 102 HIS A N 1
ATOM 806 C CA . HIS A 1 102 ? -0.515 13.224 -6.920 1.00 75.38 102 HIS A CA 1
ATOM 807 C C . HIS A 1 102 ? -1.296 11.984 -6.437 1.00 75.38 102 HIS A C 1
ATOM 809 O O . HIS A 1 102 ? -0.961 11.415 -5.395 1.00 75.38 102 HIS A O 1
ATOM 815 N N . ASP A 1 103 ? -2.382 11.605 -7.116 1.00 73.06 103 ASP A N 1
ATOM 816 C CA . ASP A 1 103 ? -3.053 10.318 -6.859 1.00 73.06 103 ASP A CA 1
ATOM 817 C C . ASP A 1 103 ? -2.112 9.194 -7.309 1.00 73.06 103 ASP A C 1
ATOM 819 O O . ASP A 1 103 ? -1.462 9.337 -8.337 1.00 73.06 103 ASP A O 1
ATOM 823 N N . THR A 1 104 ? -2.018 8.085 -6.574 1.00 72.94 104 THR A N 1
ATOM 824 C CA . THR A 1 104 ? -1.132 6.966 -6.929 1.00 72.94 104 THR A CA 1
ATOM 825 C C . THR A 1 104 ? -1.352 6.482 -8.370 1.00 72.94 104 THR A C 1
ATOM 827 O O . THR A 1 104 ? -0.406 6.078 -9.037 1.00 72.94 104 THR A O 1
ATOM 830 N N . ARG A 1 105 ? -2.591 6.580 -8.871 1.00 66.06 105 ARG A N 1
ATOM 831 C CA . ARG A 1 105 ? -2.953 6.234 -10.257 1.00 66.06 105 ARG A CA 1
ATOM 832 C C . ARG A 1 105 ? -2.470 7.236 -11.307 1.00 66.06 105 ARG A C 1
ATOM 834 O O . ARG A 1 105 ? -2.322 6.856 -12.458 1.00 66.06 105 ARG A O 1
ATOM 841 N N . ASP A 1 106 ? -2.243 8.481 -10.902 1.00 71.31 106 ASP A N 1
ATOM 842 C CA . ASP A 1 106 ? -1.777 9.583 -11.750 1.00 71.31 106 ASP A CA 1
ATOM 843 C C . ASP A 1 106 ? -0.276 9.848 -11.536 1.00 71.31 106 ASP A C 1
ATOM 845 O O . ASP A 1 106 ? 0.214 10.952 -11.788 1.00 71.31 106 ASP A O 1
ATOM 849 N N . CYS A 1 107 ? 0.457 8.882 -10.980 1.00 78.88 107 CYS A N 1
ATOM 850 C CA . CYS A 1 107 ? 1.883 9.050 -10.781 1.00 78.88 107 CYS A CA 1
ATOM 851 C C . CYS A 1 107 ? 2.602 9.118 -12.124 1.00 78.88 107 CYS A C 1
ATOM 853 O O . CYS A 1 107 ? 2.502 8.199 -12.924 1.00 78.88 107 CYS A O 1
ATOM 855 N N . GLU A 1 108 ? 3.386 10.177 -12.326 1.00 77.25 108 GLU A N 1
ATOM 856 C CA . GLU A 1 108 ? 4.232 10.359 -13.512 1.00 77.25 108 GLU A CA 1
ATOM 857 C C . GLU A 1 108 ? 5.262 9.232 -13.686 1.00 77.25 108 GLU A C 1
ATOM 859 O O . GLU A 1 108 ? 5.719 8.973 -14.793 1.00 77.25 108 GLU A O 1
ATOM 864 N N . PHE A 1 109 ? 5.594 8.521 -12.605 1.00 74.19 109 PHE A N 1
ATOM 865 C CA . PHE A 1 109 ? 6.441 7.332 -12.665 1.00 74.19 109 PHE A CA 1
ATOM 866 C C . PHE A 1 109 ? 5.702 6.075 -13.140 1.00 74.19 109 PHE A C 1
ATOM 868 O O . PHE A 1 109 ? 6.302 5.007 -13.074 1.00 74.19 109 PHE A O 1
ATOM 875 N N . ASP A 1 110 ? 4.440 6.189 -13.583 1.00 67.25 110 ASP A N 1
ATOM 876 C CA . ASP A 1 110 ? 3.583 5.082 -14.018 1.00 67.25 110 ASP A CA 1
ATOM 877 C C . ASP A 1 110 ? 3.759 3.884 -13.085 1.00 67.25 110 ASP A C 1
ATOM 879 O O . ASP A 1 110 ? 4.343 2.868 -13.465 1.00 67.25 110 ASP A O 1
ATOM 883 N N . HIS A 1 111 ? 3.305 4.009 -11.832 1.00 71.19 111 HIS A N 1
ATOM 884 C CA . HIS A 1 111 ? 3.272 2.868 -10.919 1.00 71.19 111 HIS A CA 1
ATOM 885 C C . HIS A 1 111 ? 2.303 1.830 -11.487 1.00 71.19 111 HIS A C 1
ATOM 887 O O . HIS A 1 111 ? 1.110 1.817 -11.176 1.00 71.19 111 HIS A O 1
ATOM 893 N N . LYS A 1 112 ? 2.814 0.992 -12.387 1.00 68.62 112 LYS A N 1
ATOM 894 C CA . LYS A 1 112 ? 2.110 -0.149 -12.937 1.00 68.62 112 LYS A CA 1
ATOM 895 C C . LYS A 1 112 ? 1.855 -1.064 -11.755 1.00 68.62 112 LYS A C 1
ATOM 897 O O . LYS A 1 112 ? 2.786 -1.507 -11.096 1.00 68.62 112 LYS A O 1
ATOM 902 N N . SER A 1 113 ? 0.583 -1.274 -11.438 1.00 76.00 113 SER A N 1
ATOM 903 C CA . SER A 1 113 ? 0.208 -2.377 -10.566 1.00 76.00 113 SER A CA 1
ATOM 904 C C . SER A 1 113 ? 0.699 -3.656 -11.227 1.00 76.00 113 SER A C 1
ATOM 906 O O . SER A 1 113 ? 0.286 -3.938 -12.355 1.00 76.00 113 SER A O 1
ATOM 908 N N . GLU A 1 114 ? 1.557 -4.405 -10.552 1.00 84.56 114 GLU A N 1
ATOM 909 C CA . GLU A 1 114 ? 2.003 -5.697 -11.049 1.00 84.56 114 GLU A CA 1
ATOM 910 C C . GLU A 1 114 ? 0.985 -6.763 -10.629 1.00 84.56 114 GLU A C 1
ATOM 912 O O . GLU A 1 114 ? 0.460 -6.761 -9.509 1.00 84.56 114 GLU A O 1
ATOM 917 N N . GLU A 1 115 ? 0.635 -7.660 -11.547 1.00 91.31 115 GLU A N 1
ATOM 918 C CA . GLU A 1 115 ? -0.256 -8.778 -11.245 1.00 91.31 115 GLU A CA 1
ATOM 919 C C . GLU A 1 115 ? 0.583 -10.006 -10.893 1.00 91.31 115 GLU A C 1
ATOM 921 O O . GLU A 1 115 ? 1.371 -10.498 -11.707 1.00 91.31 115 GLU A O 1
ATOM 926 N N . TRP A 1 116 ? 0.379 -10.511 -9.679 1.00 95.62 116 TRP A N 1
ATOM 927 C CA . TRP A 1 116 ? 1.085 -11.664 -9.137 1.00 95.62 116 TRP A CA 1
ATOM 928 C C . TRP A 1 116 ? 0.113 -12.816 -8.918 1.00 95.62 116 TRP A C 1
ATOM 930 O O . TRP A 1 116 ? -0.976 -12.647 -8.366 1.00 95.62 116 TRP A O 1
ATOM 940 N N . HIS A 1 117 ? 0.510 -14.014 -9.326 1.00 94.94 117 HIS A N 1
ATOM 941 C CA . HIS A 1 117 ? -0.255 -15.237 -9.127 1.00 94.94 117 HIS A CA 1
ATOM 942 C C . HIS A 1 117 ? 0.365 -16.056 -8.004 1.00 94.94 117 HIS A C 1
ATOM 944 O O . HIS A 1 117 ? 1.545 -16.393 -8.017 1.00 94.94 117 HIS A O 1
ATOM 950 N N . GLU A 1 118 ? -0.446 -16.364 -7.011 1.00 94.31 118 GLU A N 1
ATOM 951 C CA . GLU A 1 118 ? -0.111 -17.172 -5.860 1.00 94.31 118 GLU A CA 1
ATOM 952 C C . GLU A 1 118 ? -0.421 -18.639 -6.150 1.00 94.31 118 GLU A C 1
ATOM 954 O O . GLU A 1 118 ? -1.552 -19.020 -6.482 1.00 94.31 118 GLU A O 1
ATOM 959 N N . PHE A 1 119 ? 0.604 -19.463 -5.976 1.00 95.50 119 PHE A N 1
ATOM 960 C CA . PHE A 1 119 ? 0.562 -20.898 -6.174 1.00 95.50 119 PHE A CA 1
ATOM 961 C C . PHE A 1 119 ? 0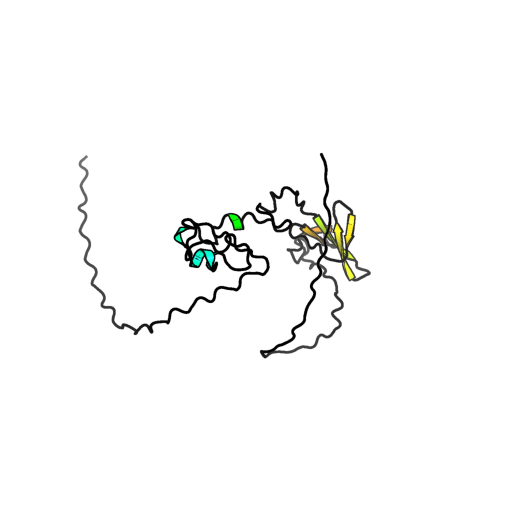.990 -21.616 -4.900 1.00 95.50 119 PHE A C 1
ATOM 963 O O . PHE A 1 119 ? 1.833 -21.141 -4.140 1.00 95.50 119 PHE A O 1
ATOM 970 N N . TYR A 1 120 ? 0.408 -22.791 -4.684 1.00 94.31 120 TYR A N 1
ATOM 971 C CA . TYR A 1 120 ? 0.772 -23.677 -3.590 1.00 94.31 120 TYR A CA 1
ATOM 972 C C . TYR A 1 120 ? 1.542 -24.869 -4.142 1.00 94.31 120 TYR A C 1
ATOM 974 O O . TYR A 1 120 ? 1.023 -25.604 -4.985 1.00 94.31 120 TYR A O 1
ATOM 982 N N . ASP A 1 121 ? 2.763 -25.071 -3.659 1.00 94.62 121 ASP A N 1
ATOM 983 C CA . ASP A 1 121 ? 3.543 -26.254 -3.993 1.00 94.62 121 ASP A CA 1
ATOM 984 C C . ASP A 1 121 ? 3.217 -27.393 -3.005 1.00 94.62 121 ASP A C 1
ATOM 986 O O . ASP A 1 121 ? 3.511 -27.278 -1.811 1.00 94.62 121 ASP A O 1
ATOM 990 N N . PRO A 1 122 ? 2.629 -28.516 -3.466 1.00 92.88 122 PRO A N 1
ATOM 991 C CA . PRO A 1 122 ? 2.282 -29.635 -2.595 1.00 92.88 122 PRO A CA 1
ATOM 992 C C . PRO A 1 122 ? 3.503 -30.369 -2.023 1.00 92.88 122 PRO A C 1
ATOM 994 O O . PRO A 1 122 ? 3.358 -31.064 -1.015 1.00 92.88 122 PRO A O 1
ATOM 997 N N . ILE A 1 123 ? 4.683 -30.242 -2.644 1.00 94.25 123 ILE A N 1
ATOM 998 C CA . ILE A 1 123 ? 5.907 -30.925 -2.204 1.00 94.25 123 ILE A CA 1
ATOM 999 C C . ILE A 1 123 ? 6.507 -30.187 -1.010 1.00 94.25 123 ILE A C 1
ATOM 1001 O O . ILE A 1 123 ? 6.761 -30.793 0.030 1.00 94.25 123 ILE A O 1
ATOM 1005 N N . THR A 1 124 ? 6.706 -28.876 -1.144 1.00 93.31 124 THR A N 1
ATOM 1006 C CA . THR A 1 124 ? 7.266 -28.045 -0.069 1.00 93.31 124 THR A CA 1
ATOM 1007 C C . THR A 1 124 ? 6.219 -27.601 0.949 1.00 93.31 124 THR A C 1
ATOM 1009 O O . THR A 1 124 ? 6.579 -27.193 2.047 1.00 93.31 124 THR A O 1
ATOM 1012 N N . GLN A 1 125 ? 4.927 -27.700 0.621 1.00 93.56 125 GLN A N 1
ATOM 1013 C CA . GLN A 1 125 ? 3.816 -27.163 1.417 1.00 93.56 125 GLN A CA 1
ATOM 1014 C C . GLN A 1 125 ? 3.929 -25.653 1.673 1.00 93.56 125 GLN A C 1
ATOM 1016 O O . GLN A 1 125 ? 3.395 -25.129 2.660 1.00 93.56 125 GLN A O 1
ATOM 1021 N N . HIS A 1 126 ? 4.602 -24.951 0.762 1.00 93.94 126 HIS A N 1
ATOM 1022 C CA . HIS A 1 126 ? 4.789 -23.513 0.795 1.00 93.94 126 HIS A CA 1
ATOM 1023 C C . HIS A 1 126 ? 4.077 -22.836 -0.374 1.00 93.94 126 HIS A C 1
ATOM 1025 O O . HIS A 1 126 ? 3.895 -23.391 -1.458 1.00 93.94 126 HIS A O 1
ATOM 1031 N N . VAL A 1 127 ? 3.664 -21.604 -0.107 1.00 95.06 127 VAL A N 1
ATOM 1032 C CA . VAL A 1 127 ? 3.069 -20.708 -1.087 1.00 95.06 127 VAL A CA 1
ATOM 1033 C C . VAL A 1 127 ? 4.188 -19.901 -1.734 1.00 95.06 127 VAL A C 1
ATOM 1035 O O . VAL A 1 127 ? 5.057 -19.390 -1.026 1.00 95.06 127 VAL A O 1
ATOM 1038 N N . PHE A 1 128 ? 4.147 -19.774 -3.055 1.00 96.00 128 PHE A N 1
ATOM 1039 C 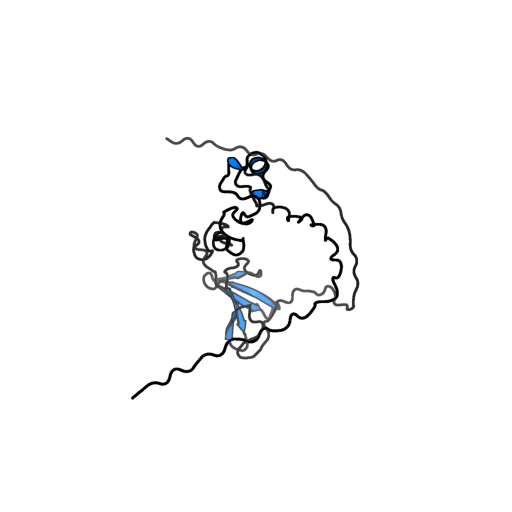CA . PHE A 1 128 ? 5.027 -18.900 -3.820 1.00 96.00 128 PHE A CA 1
ATOM 1040 C C . PHE A 1 128 ? 4.212 -17.987 -4.733 1.00 96.00 128 PHE A C 1
ATOM 1042 O O . PHE A 1 128 ? 3.063 -18.273 -5.074 1.00 96.00 128 PHE A O 1
ATOM 1049 N N . TYR A 1 129 ? 4.827 -16.881 -5.130 1.00 96.25 129 TYR A N 1
ATOM 1050 C CA . TYR A 1 129 ? 4.232 -15.854 -5.968 1.00 96.25 129 TYR A CA 1
ATOM 1051 C C . TYR A 1 129 ? 4.994 -15.812 -7.287 1.00 96.25 129 TYR A C 1
ATOM 1053 O O . TYR A 1 129 ? 6.222 -15.748 -7.297 1.00 96.25 129 TYR A O 1
ATOM 1061 N N . SER A 1 130 ? 4.270 -15.875 -8.398 1.00 96.12 130 SER A N 1
ATOM 1062 C CA . SER A 1 130 ? 4.819 -15.753 -9.742 1.00 96.12 130 SER A CA 1
ATOM 1063 C C . SER A 1 130 ? 4.276 -14.497 -10.403 1.00 96.12 130 SER A C 1
ATOM 1065 O O . SER A 1 130 ? 3.066 -14.271 -10.415 1.00 96.12 130 SER A O 1
ATOM 1067 N N . HIS A 1 131 ? 5.163 -13.672 -10.940 1.00 94.69 131 HIS A N 1
ATOM 1068 C CA . HIS A 1 131 ? 4.777 -12.477 -11.668 1.00 94.69 131 HIS A CA 1
ATOM 1069 C C . HIS A 1 131 ? 4.159 -12.868 -13.021 1.00 94.69 131 HIS A C 1
ATOM 1071 O O . HIS A 1 131 ? 4.732 -13.657 -13.773 1.00 94.69 131 HIS A O 1
ATOM 1077 N N . SER A 1 132 ? 3.004 -12.296 -13.361 1.00 93.31 132 SER A N 1
ATOM 1078 C CA . SER A 1 132 ? 2.249 -12.641 -14.579 1.00 93.31 132 SER A CA 1
ATOM 1079 C C . SER A 1 132 ? 2.992 -12.324 -15.886 1.00 93.31 132 SER A C 1
ATOM 1081 O O . SER A 1 132 ? 2.990 -13.150 -16.794 1.00 93.31 132 SER A O 1
ATOM 1083 N N . GLU A 1 133 ? 3.639 -11.154 -15.978 1.00 92.75 133 GLU A N 1
ATOM 1084 C CA . GLU A 1 133 ? 4.366 -10.723 -17.188 1.00 92.75 133 GLU A CA 1
ATOM 1085 C C . GLU A 1 133 ? 5.815 -11.234 -17.265 1.00 92.75 133 GLU A C 1
ATOM 1087 O O . GLU A 1 133 ? 6.231 -11.751 -18.299 1.00 92.75 133 GLU A O 1
ATOM 1092 N N . THR A 1 134 ? 6.605 -11.084 -16.195 1.00 94.94 134 THR A N 1
ATOM 1093 C CA . THR A 1 134 ? 8.035 -11.443 -16.195 1.00 94.94 134 THR A CA 1
ATOM 1094 C C . THR A 1 134 ? 8.291 -12.920 -15.901 1.00 94.94 134 THR A C 1
ATOM 1096 O O . THR A 1 134 ? 9.393 -13.406 -16.147 1.00 94.94 134 THR A O 1
ATOM 1099 N N . HIS A 1 135 ? 7.292 -13.645 -15.381 1.00 95.12 135 HIS A N 1
ATOM 1100 C CA . HIS A 1 135 ? 7.416 -15.024 -14.894 1.00 95.12 135 HIS A CA 1
ATOM 1101 C C . HIS A 1 135 ? 8.475 -15.215 -13.798 1.00 95.12 135 HIS A C 1
ATOM 1103 O O . HIS A 1 135 ? 8.902 -16.339 -13.528 1.00 95.12 135 HIS A O 1
ATOM 1109 N N . GLU A 1 136 ? 8.886 -14.136 -13.131 1.00 96.38 136 GLU A N 1
ATOM 1110 C CA . GLU A 1 136 ? 9.751 -14.221 -11.961 1.00 96.38 136 GLU A CA 1
ATOM 1111 C C . GLU A 1 136 ? 9.009 -14.877 -10.796 1.00 96.38 136 GLU A C 1
ATOM 1113 O O . GLU A 1 136 ? 7.809 -14.672 -10.607 1.00 96.38 136 GLU A O 1
ATOM 1118 N N . VAL A 1 137 ? 9.720 -15.691 -10.015 1.00 96.38 137 VAL A N 1
ATOM 1119 C CA . VAL A 1 137 ? 9.153 -16.436 -8.887 1.00 96.38 137 VAL A CA 1
ATOM 1120 C C . VAL A 1 137 ? 9.821 -15.993 -7.596 1.00 96.38 137 VAL A C 1
ATOM 1122 O O . VAL A 1 137 ? 11.048 -15.978 -7.495 1.00 96.38 137 VAL A O 1
ATOM 1125 N N . GLN A 1 138 ? 9.010 -15.671 -6.592 1.00 95.88 138 GLN A N 1
ATOM 1126 C CA . GLN A 1 138 ? 9.465 -15.278 -5.264 1.00 95.88 138 GLN A CA 1
ATOM 1127 C C . GLN A 1 138 ? 8.660 -15.992 -4.174 1.00 95.88 138 GLN A C 1
ATOM 1129 O O . GLN A 1 138 ? 7.476 -16.283 -4.323 1.00 95.88 138 GLN A O 1
ATOM 1134 N N . TRP A 1 139 ? 9.312 -16.269 -3.046 1.00 94.25 139 TRP A N 1
ATOM 1135 C CA . TRP A 1 139 ? 8.675 -16.880 -1.870 1.00 94.25 139 TRP A CA 1
ATOM 1136 C C . TRP A 1 139 ? 8.096 -15.840 -0.906 1.00 94.25 139 TRP A C 1
ATOM 1138 O O . TRP A 1 139 ? 7.247 -16.151 -0.073 1.00 94.25 139 TRP A O 1
ATOM 1148 N N . THR A 1 140 ? 8.559 -14.597 -1.008 1.00 91.69 140 THR A N 1
ATOM 1149 C CA . THR A 1 140 ? 8.052 -13.465 -0.235 1.00 91.69 140 THR A CA 1
ATOM 1150 C C . THR A 1 140 ? 6.879 -12.810 -0.959 1.00 91.69 140 THR A C 1
ATOM 1152 O O . THR A 1 140 ? 6.964 -12.620 -2.171 1.00 91.69 140 THR A O 1
ATOM 1155 N N . PRO A 1 141 ? 5.800 -12.442 -0.246 1.00 89.25 141 PRO A N 1
ATOM 1156 C CA . PRO A 1 141 ? 4.680 -11.736 -0.853 1.00 89.25 141 PRO A CA 1
ATOM 1157 C C . PRO A 1 141 ? 5.135 -10.383 -1.424 1.00 89.25 141 PRO A C 1
ATOM 1159 O O . PRO A 1 141 ? 5.934 -9.699 -0.772 1.00 89.25 141 PRO A O 1
ATOM 1162 N N . PRO A 1 142 ? 4.611 -9.973 -2.595 1.00 87.88 142 PRO A N 1
ATOM 1163 C CA . PRO A 1 142 ? 4.867 -8.653 -3.158 1.00 87.88 142 PRO A CA 1
ATOM 1164 C C . PRO A 1 142 ? 4.538 -7.555 -2.142 1.00 87.88 142 PRO A C 1
ATOM 1166 O O . PRO A 1 142 ? 3.503 -7.586 -1.472 1.00 87.88 142 PRO A O 1
ATOM 1169 N N . THR A 1 143 ? 5.451 -6.598 -1.980 1.00 80.69 143 THR A N 1
ATOM 1170 C CA . THR A 1 143 ? 5.325 -5.533 -0.965 1.00 80.69 143 THR A CA 1
ATOM 1171 C C . THR A 1 143 ? 4.552 -4.319 -1.469 1.00 80.69 143 THR A C 1
ATOM 1173 O O . THR A 1 143 ? 4.073 -3.509 -0.666 1.00 80.69 143 THR A O 1
ATOM 1176 N N . HIS A 1 144 ? 4.427 -4.182 -2.786 1.00 79.44 144 HIS A N 1
ATOM 1177 C CA . HIS A 1 144 ? 3.830 -3.019 -3.408 1.00 79.44 144 HIS A CA 1
ATOM 1178 C C . HIS A 1 144 ? 2.302 -3.076 -3.282 1.00 79.44 144 HIS A C 1
ATOM 1180 O O . HIS A 1 144 ? 1.653 -4.090 -3.520 1.00 79.44 144 HIS A O 1
ATOM 1186 N N . ARG A 1 145 ? 1.696 -1.978 -2.816 1.00 72.19 145 ARG A N 1
ATOM 1187 C CA . ARG A 1 145 ? 0.282 -1.973 -2.391 1.00 72.19 145 ARG A CA 1
ATOM 1188 C C . ARG A 1 145 ? -0.714 -1.992 -3.541 1.00 72.19 145 ARG A C 1
ATOM 1190 O O . ARG A 1 145 ? -1.892 -2.256 -3.298 1.00 72.19 145 ARG A O 1
ATOM 1197 N N . LEU A 1 146 ? -0.272 -1.620 -4.737 1.00 72.88 146 LEU A N 1
ATOM 1198 C CA . LEU A 1 146 ? -1.102 -1.683 -5.934 1.00 72.88 146 LEU A CA 1
ATOM 1199 C C . LEU A 1 146 ? -1.115 -3.079 -6.545 1.00 72.88 146 LEU A C 1
ATOM 1201 O O . LEU A 1 146 ? -1.976 -3.341 -7.383 1.00 72.88 146 LEU A O 1
ATOM 1205 N N . ASP A 1 147 ? -0.189 -3.946 -6.135 1.00 81.75 147 ASP A N 1
ATOM 1206 C CA . ASP A 1 147 ? -0.052 -5.259 -6.732 1.00 81.75 147 ASP A CA 1
ATOM 1207 C C . ASP A 1 147 ? -1.265 -6.106 -6.396 1.00 81.75 147 ASP A C 1
ATOM 1209 O O . ASP A 1 147 ? -1.710 -6.223 -5.246 1.00 81.75 147 ASP A O 1
ATOM 1213 N N . VAL A 1 148 ? -1.827 -6.690 -7.443 1.00 87.00 148 VAL A N 1
ATOM 1214 C CA . VAL A 1 148 ? -2.984 -7.554 -7.313 1.00 87.00 148 VAL A CA 1
ATOM 1215 C C . VAL A 1 148 ? -2.460 -8.969 -7.212 1.00 87.00 148 VAL A C 1
ATOM 1217 O O . VAL A 1 148 ? -2.025 -9.558 -8.197 1.00 87.00 148 VAL A O 1
ATOM 1220 N N . VAL A 1 149 ? -2.515 -9.516 -6.001 1.00 91.75 149 VAL A N 1
ATOM 1221 C CA . VAL A 1 149 ? -2.195 -10.922 -5.771 1.00 91.75 149 VAL A CA 1
ATOM 1222 C C . VAL A 1 149 ? -3.464 -11.752 -5.954 1.00 91.75 149 VAL A C 1
ATOM 1224 O O . VAL A 1 149 ? -4.464 -11.544 -5.250 1.00 91.75 149 VAL A O 1
ATOM 1227 N N . LEU A 1 150 ? -3.421 -12.693 -6.894 1.00 94.12 150 LEU A N 1
ATOM 1228 C CA . LEU A 1 150 ? -4.489 -13.642 -7.187 1.00 94.12 150 LEU A CA 1
ATOM 1229 C C . LEU A 1 150 ? -4.052 -15.049 -6.796 1.00 94.12 150 LEU A C 1
ATOM 1231 O O . LEU A 1 150 ? -3.012 -15.497 -7.247 1.00 94.12 150 LEU A O 1
ATOM 1235 N N . TRP A 1 151 ? -4.846 -15.782 -6.027 1.00 94.44 151 TRP A N 1
ATOM 1236 C CA . TRP A 1 151 ? -4.556 -17.172 -5.692 1.00 94.44 151 TRP A CA 1
ATOM 1237 C C . TRP A 1 151 ? -5.280 -18.147 -6.610 1.00 94.44 151 TRP A C 1
ATOM 1239 O O . TRP A 1 151 ? -6.419 -17.922 -7.033 1.00 94.44 151 TRP A O 1
ATOM 1249 N N . PHE A 1 152 ? -4.599 -19.248 -6.915 1.00 95.88 152 PHE A N 1
ATOM 1250 C CA . PHE A 1 152 ? -5.106 -20.299 -7.781 1.00 95.88 152 PHE A CA 1
ATOM 1251 C C . PHE A 1 152 ? -5.825 -21.393 -6.986 1.00 95.88 152 PHE A C 1
ATOM 1253 O O . PHE A 1 152 ? -5.256 -22.012 -6.087 1.00 95.88 152 PHE A O 1
ATOM 1260 N N . CYS A 1 153 ? -7.079 -21.681 -7.343 1.00 96.44 153 CYS A N 1
ATOM 1261 C CA . CYS A 1 153 ? -7.816 -22.796 -6.758 1.00 96.44 153 CYS A CA 1
ATOM 1262 C C . CYS A 1 153 ? -7.549 -24.101 -7.536 1.00 96.44 153 CYS A C 1
ATOM 1264 O O . CYS A 1 153 ? -8.034 -24.220 -8.666 1.00 96.44 153 CYS A O 1
ATOM 1266 N N . PRO A 1 154 ? -6.904 -25.121 -6.933 1.00 94.62 154 PRO A N 1
ATOM 1267 C CA . PRO A 1 154 ? -6.556 -26.365 -7.631 1.00 94.62 154 PRO A CA 1
ATOM 1268 C C . PRO A 1 154 ? -7.771 -27.228 -7.998 1.00 94.62 154 PRO A C 1
ATOM 1270 O O . PRO A 1 154 ? -7.705 -28.032 -8.920 1.00 94.62 154 PRO A O 1
ATOM 1273 N N . ASN A 1 155 ? -8.902 -27.056 -7.307 1.00 95.50 155 ASN A N 1
ATOM 1274 C CA . ASN A 1 155 ? -10.114 -27.836 -7.577 1.00 95.50 155 ASN A CA 1
ATOM 1275 C C . ASN A 1 155 ? -10.900 -27.300 -8.782 1.00 95.50 155 ASN A C 1
ATOM 1277 O O . ASN A 1 155 ? -11.579 -28.057 -9.468 1.00 95.50 155 ASN A O 1
ATOM 1281 N N . CYS A 1 156 ? -10.853 -25.984 -9.009 1.00 96.12 156 CYS A N 1
ATOM 1282 C CA . CYS A 1 156 ? -11.682 -25.301 -10.005 1.00 96.12 156 CYS A CA 1
ATOM 1283 C C . CYS A 1 156 ? -10.883 -24.711 -11.168 1.00 96.12 156 CYS A C 1
ATOM 1285 O O . CYS A 1 156 ? -11.500 -24.259 -12.132 1.00 96.12 156 CYS A O 1
ATOM 1287 N N . ASN A 1 157 ? -9.552 -24.669 -11.062 1.00 95.31 157 ASN A N 1
ATOM 1288 C CA . ASN A 1 157 ? -8.648 -24.005 -11.998 1.00 95.31 157 ASN A CA 1
ATOM 1289 C C . ASN A 1 157 ? -9.064 -22.554 -12.294 1.00 95.31 157 ASN A C 1
ATOM 1291 O O . ASN A 1 157 ? -9.141 -22.135 -13.447 1.00 95.31 157 ASN A O 1
ATOM 1295 N N . ILE A 1 158 ? -9.384 -21.795 -11.241 1.00 95.25 158 ILE A N 1
ATOM 1296 C CA . ILE A 1 158 ? -9.706 -20.365 -11.331 1.00 95.25 158 ILE A CA 1
ATOM 1297 C C . ILE A 1 158 ? -8.765 -19.549 -10.449 1.00 95.25 158 ILE A C 1
ATOM 1299 O O . ILE A 1 158 ? -8.365 -20.012 -9.380 1.00 95.25 158 ILE A O 1
ATOM 1303 N N . LEU A 1 159 ? -8.463 -18.331 -10.895 1.00 94.38 159 LEU A N 1
ATOM 1304 C CA . LEU A 1 159 ? -7.734 -17.317 -10.139 1.00 94.38 159 LEU A CA 1
ATOM 1305 C C . LEU A 1 159 ? -8.725 -16.403 -9.415 1.00 94.38 159 LEU A C 1
ATOM 1307 O O . LEU A 1 159 ? -9.734 -15.995 -9.998 1.00 94.38 159 LEU A O 1
ATOM 1311 N N . MET A 1 160 ? -8.458 -16.088 -8.150 1.00 93.81 160 MET A N 1
ATOM 1312 C CA . MET A 1 160 ? -9.288 -15.180 -7.353 1.00 93.81 160 MET A CA 1
ATOM 1313 C C . MET A 1 160 ? -8.433 -14.240 -6.508 1.00 93.81 160 MET A C 1
ATOM 1315 O O . MET A 1 160 ? -7.335 -14.613 -6.113 1.00 93.81 160 MET A O 1
ATOM 1319 N N . PRO A 1 161 ? -8.926 -13.039 -6.169 1.00 94.88 161 PRO A N 1
ATOM 1320 C CA . PRO A 1 161 ? -8.197 -12.121 -5.304 1.00 94.88 161 PRO A CA 1
ATOM 1321 C C . PRO A 1 161 ? -7.898 -12.719 -3.928 1.00 94.88 161 PRO A C 1
ATOM 1323 O O . PRO A 1 161 ? -8.751 -13.365 -3.320 1.00 94.88 161 PRO A O 1
ATOM 1326 N N . THR A 1 162 ? -6.716 -12.419 -3.390 1.00 91.94 162 THR A N 1
ATOM 1327 C CA . THR A 1 162 ? -6.295 -12.802 -2.025 1.00 91.94 162 THR A CA 1
ATOM 1328 C C . THR A 1 162 ? -7.183 -12.257 -0.906 1.00 91.94 162 THR A C 1
ATOM 1330 O O . THR A 1 162 ? -7.136 -12.767 0.212 1.00 91.94 162 THR A O 1
ATOM 1333 N N . SER A 1 163 ? -8.033 -11.268 -1.198 1.00 91.19 163 SER A N 1
ATOM 1334 C CA . SER A 1 163 ? -9.066 -10.770 -0.284 1.00 91.19 163 SER A CA 1
ATOM 1335 C C . SER A 1 163 ? -10.223 -11.751 -0.063 1.00 91.19 163 SER A C 1
ATOM 1337 O O . SER A 1 163 ? -10.992 -11.572 0.882 1.00 91.19 163 SER A O 1
ATOM 1339 N N . VAL A 1 164 ? -10.358 -12.778 -0.909 1.00 95.06 164 VAL A N 1
ATOM 1340 C CA . VAL A 1 164 ? -11.385 -13.818 -0.793 1.00 95.06 164 VAL A CA 1
ATOM 1341 C C . VAL A 1 164 ? -10.748 -15.086 -0.198 1.00 95.06 164 VAL A C 1
ATOM 1343 O O . VAL A 1 164 ? -9.897 -15.687 -0.855 1.00 95.06 164 VAL A O 1
ATOM 1346 N N . PRO A 1 165 ? -11.136 -15.514 1.022 1.00 95.62 165 PRO A N 1
ATOM 1347 C CA . PRO A 1 165 ? -10.469 -16.608 1.742 1.00 95.62 165 PRO A CA 1
ATOM 1348 C C . PRO A 1 165 ? -10.849 -18.014 1.253 1.00 95.62 165 PRO A C 1
ATOM 1350 O O . PRO A 1 165 ? -10.207 -18.991 1.627 1.00 95.62 165 PRO A O 1
ATOM 1353 N N . GLU A 1 166 ? -11.893 -18.140 0.436 1.00 96.31 166 GLU A N 1
ATOM 1354 C CA . GLU A 1 166 ? -12.402 -19.419 -0.060 1.00 96.31 166 GLU A CA 1
ATOM 1355 C C . GLU A 1 166 ? -12.795 -19.334 -1.533 1.00 96.31 166 GLU A C 1
ATOM 1357 O O . GLU A 1 166 ? -13.052 -18.260 -2.080 1.00 96.31 166 GLU A O 1
ATOM 1362 N N . CYS A 1 167 ? -12.841 -20.481 -2.202 1.00 97.00 167 CYS A N 1
ATOM 1363 C CA . CYS A 1 167 ? -13.206 -20.520 -3.604 1.00 97.00 167 CYS A CA 1
ATOM 1364 C C . CYS A 1 167 ? -14.687 -20.235 -3.828 1.00 97.00 167 CYS A C 1
ATOM 1366 O O . CYS A 1 167 ? -15.542 -20.967 -3.349 1.00 97.00 167 CYS A O 1
ATOM 1368 N N . VAL A 1 168 ? -14.998 -19.251 -4.672 1.00 96.75 168 VAL A N 1
ATOM 1369 C CA . VAL A 1 168 ? -16.388 -18.868 -4.978 1.00 96.75 168 VAL A CA 1
ATOM 1370 C C . VAL A 1 168 ? -17.183 -20.012 -5.633 1.00 96.75 168 VAL A C 1
ATOM 1372 O O . VAL A 1 168 ? -18.406 -20.034 -5.552 1.00 96.75 168 VAL A O 1
ATOM 1375 N N . LYS A 1 169 ? -16.509 -20.974 -6.286 1.00 96.62 169 LYS A N 1
ATOM 1376 C CA . LYS A 1 169 ? -17.167 -22.119 -6.945 1.00 96.62 169 LYS A CA 1
ATOM 1377 C C . LYS A 1 169 ? -17.283 -23.368 -6.073 1.00 96.62 169 LYS A C 1
ATOM 1379 O O . LYS A 1 169 ? -18.305 -24.039 -6.134 1.00 96.62 169 LYS A O 1
ATOM 1384 N N . CYS A 1 170 ? -16.236 -23.730 -5.332 1.00 97.56 170 CYS A N 1
ATOM 1385 C CA . CYS A 1 170 ? -16.196 -24.993 -4.579 1.00 97.56 170 CYS A CA 1
ATOM 1386 C C . CYS A 1 170 ? -16.046 -24.817 -3.067 1.00 97.56 170 CYS A C 1
ATOM 1388 O O . CYS A 1 170 ? -15.960 -25.816 -2.361 1.00 97.56 170 CYS A O 1
ATOM 1390 N N . HIS A 1 171 ? -15.973 -23.576 -2.578 1.00 97.06 171 HIS A N 1
ATOM 1391 C CA . HIS A 1 171 ? -15.738 -23.215 -1.175 1.00 97.06 171 HIS A CA 1
ATOM 1392 C C . HIS A 1 171 ? -14.488 -23.855 -0.554 1.00 97.06 171 HIS A C 1
ATOM 1394 O O . HIS A 1 171 ? -14.338 -23.887 0.663 1.00 97.06 171 HIS A O 1
ATOM 1400 N N . ALA A 1 172 ? -13.560 -24.357 -1.378 1.00 95.50 172 ALA A N 1
ATOM 1401 C CA . ALA A 1 172 ? -12.277 -24.826 -0.883 1.00 95.50 172 ALA A CA 1
ATOM 1402 C C . ALA A 1 172 ? -11.527 -23.638 -0.254 1.00 95.50 172 ALA A C 1
ATOM 1404 O O . ALA A 1 172 ? -11.428 -22.592 -0.911 1.00 95.50 172 ALA A O 1
ATOM 1405 N N . PRO A 1 173 ? -11.020 -23.771 0.983 1.00 95.62 173 PRO A N 1
ATOM 1406 C CA . PRO A 1 173 ? -10.267 -22.707 1.630 1.00 95.62 173 PRO A CA 1
ATOM 1407 C C . PRO A 1 173 ? -8.971 -22.437 0.863 1.00 95.62 173 PRO A C 1
ATOM 1409 O O . PRO A 1 173 ? -8.387 -23.345 0.262 1.00 95.62 173 PRO A O 1
ATOM 1412 N N . ARG A 1 174 ? -8.521 -21.182 0.888 1.00 93.94 174 ARG A N 1
ATOM 1413 C CA . ARG A 1 174 ? -7.211 -20.793 0.369 1.00 93.94 174 ARG A CA 1
ATOM 1414 C C . ARG A 1 174 ? -6.118 -21.536 1.139 1.00 93.94 174 ARG A C 1
ATOM 1416 O O . ARG A 1 174 ? -6.153 -21.614 2.365 1.00 93.94 174 ARG A O 1
ATOM 1423 N N . MET A 1 175 ? -5.161 -22.100 0.409 1.00 91.62 175 MET A N 1
ATOM 1424 C CA . MET A 1 175 ? -4.019 -22.785 1.007 1.00 91.62 175 MET A CA 1
ATOM 1425 C C . MET A 1 175 ? -3.024 -21.742 1.511 1.00 91.62 175 MET A C 1
ATOM 1427 O O . MET A 1 175 ? -2.587 -20.885 0.751 1.00 91.62 175 MET A O 1
ATOM 1431 N N . GLU A 1 176 ? -2.678 -21.815 2.790 1.00 90.44 176 GLU A N 1
ATOM 1432 C CA . GLU A 1 176 ? -1.677 -20.949 3.408 1.00 90.44 176 GLU A CA 1
ATOM 1433 C C . GLU A 1 176 ? -0.377 -21.735 3.592 1.00 90.44 176 GLU A C 1
ATOM 1435 O O . GLU A 1 176 ? -0.389 -22.957 3.784 1.00 90.44 176 GLU A O 1
ATOM 1440 N N . SER A 1 177 ? 0.763 -21.049 3.508 1.00 88.81 177 SER A N 1
ATOM 1441 C CA . SER A 1 177 ? 2.045 -21.685 3.780 1.00 88.81 177 SER A CA 1
ATOM 1442 C C . SER A 1 177 ? 2.067 -22.141 5.234 1.00 88.81 177 SER A C 1
ATOM 1444 O O . SER A 1 177 ? 1.757 -21.378 6.152 1.00 88.81 177 SER A O 1
ATOM 1446 N N . LYS A 1 178 ? 2.467 -23.394 5.462 1.00 82.12 178 LYS A N 1
ATOM 1447 C CA . LYS A 1 178 ? 2.801 -23.843 6.811 1.00 82.12 178 LYS A CA 1
ATOM 1448 C C . LYS A 1 178 ? 4.121 -23.191 7.181 1.00 82.12 178 LYS A C 1
ATOM 1450 O O . LYS A 1 178 ? 5.187 -23.772 7.024 1.00 82.12 178 LYS A O 1
ATOM 1455 N N . ILE A 1 179 ? 4.067 -21.947 7.639 1.00 72.06 179 ILE A N 1
ATOM 1456 C CA . ILE A 1 179 ? 5.170 -21.387 8.408 1.00 72.06 179 ILE A CA 1
ATOM 1457 C C . ILE A 1 179 ? 5.290 -22.336 9.588 1.00 72.06 179 ILE A C 1
ATOM 1459 O O . ILE A 1 179 ? 4.323 -22.441 10.345 1.00 72.06 179 ILE A O 1
ATOM 1463 N N . SER A 1 180 ? 6.398 -23.077 9.667 1.00 57.38 180 SER A N 1
ATOM 1464 C CA . SER A 1 180 ? 6.721 -24.027 10.729 1.00 57.38 180 SER A CA 1
ATOM 1465 C C . SER A 1 180 ? 6.592 -23.336 12.081 1.00 57.38 180 SER A C 1
ATOM 1467 O O . SER A 1 180 ? 7.551 -22.840 12.658 1.00 57.38 180 SER A O 1
ATOM 1469 N N . SER A 1 181 ? 5.358 -23.273 12.561 1.00 57.41 181 SER A N 1
ATOM 1470 C CA . SER A 1 181 ? 4.961 -22.729 13.847 1.00 57.41 181 SER A CA 1
ATOM 1471 C C . SER A 1 181 ? 4.952 -23.860 14.870 1.00 57.41 181 SER A C 1
ATOM 1473 O O . SER A 1 181 ? 4.348 -23.730 15.928 1.00 57.41 181 SER A O 1
ATOM 1475 N N . ASP A 1 182 ? 5.699 -24.940 14.593 1.00 52.28 182 ASP A N 1
ATOM 1476 C CA . ASP A 1 182 ? 6.182 -25.939 15.553 1.00 52.28 182 ASP A CA 1
ATOM 1477 C C . ASP A 1 182 ? 7.188 -25.317 16.543 1.00 52.28 182 ASP A C 1
ATOM 1479 O O . ASP A 1 182 ? 8.235 -25.857 16.888 1.00 52.28 182 ASP A O 1
ATOM 1483 N N . SER A 1 183 ? 6.844 -24.136 17.038 1.00 54.59 183 SER A N 1
ATOM 1484 C CA . SER A 1 183 ? 7.147 -23.688 18.380 1.00 54.59 183 SER A CA 1
ATOM 1485 C C . SER A 1 183 ? 5.805 -23.454 19.072 1.00 54.59 183 SER A C 1
ATOM 1487 O O . SER A 1 183 ? 5.324 -22.336 19.229 1.00 54.59 183 SER A O 1
ATOM 1489 N N . SER A 1 184 ? 5.238 -24.582 19.508 1.00 51.88 184 SER A N 1
ATOM 1490 C CA . SER A 1 184 ? 4.373 -24.732 20.683 1.00 51.88 184 SER A CA 1
ATOM 1491 C C . SER A 1 184 ? 2.995 -24.064 20.671 1.00 51.88 184 SER A C 1
ATOM 1493 O O . SER A 1 184 ? 2.772 -22.980 21.207 1.00 51.88 184 SER A O 1
ATOM 1495 N N . SER A 1 185 ? 2.023 -24.851 20.224 1.00 45.59 185 SER A N 1
ATOM 1496 C CA . SER A 1 185 ? 0.682 -24.925 20.797 1.00 45.59 185 SER A CA 1
ATOM 1497 C C . SER A 1 185 ? 0.756 -25.359 22.270 1.00 45.59 185 SER A C 1
ATOM 1499 O O . SER A 1 185 ? 1.082 -26.505 22.565 1.00 45.59 185 SER A O 1
ATOM 1501 N N . SER A 1 186 ? 0.394 -24.475 23.197 1.00 50.25 186 SER A N 1
ATOM 1502 C CA . SER A 1 186 ? -0.183 -24.857 24.494 1.00 50.25 186 SER A CA 1
ATOM 1503 C C . SER A 1 186 ? -0.967 -23.678 25.070 1.00 50.25 186 SER A C 1
ATOM 1505 O O . SER A 1 186 ? -0.418 -22.771 25.683 1.00 50.25 186 SER A O 1
ATOM 1507 N N . GLU A 1 187 ? -2.250 -23.674 24.723 1.00 52.41 187 GLU A N 1
ATOM 1508 C CA . GLU A 1 187 ? -3.430 -23.396 25.546 1.00 52.41 187 GLU A CA 1
ATOM 1509 C C . GLU A 1 187 ? -3.321 -22.487 26.793 1.00 52.41 187 GLU A C 1
ATOM 1511 O O . GLU A 1 187 ? -2.513 -22.691 27.693 1.00 52.41 187 GLU A O 1
ATOM 1516 N N . SER A 1 188 ? -4.343 -21.626 26.910 1.00 49.09 188 SER A N 1
ATOM 1517 C CA . SER A 1 188 ? -4.961 -21.081 28.135 1.00 49.09 188 SER A CA 1
ATOM 1518 C C . SER A 1 188 ? -4.565 -19.671 28.638 1.00 49.09 188 SER A C 1
ATOM 1520 O O . SER A 1 188 ? -3.585 -19.433 29.327 1.00 49.09 188 SER A O 1
ATOM 15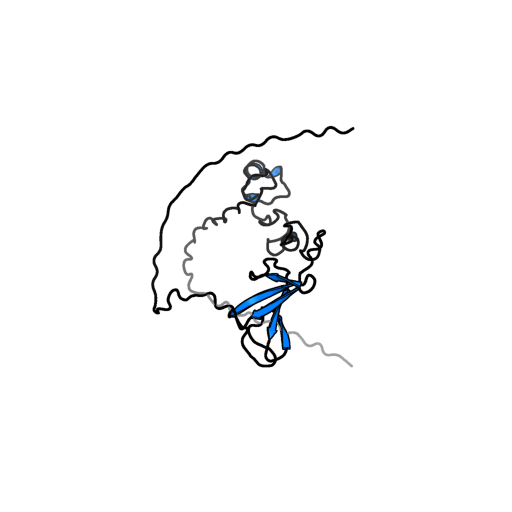22 N N . SER A 1 189 ? -5.490 -18.742 28.358 1.00 48.00 189 SER A N 1
ATOM 1523 C CA . SER A 1 189 ? -6.075 -17.753 29.282 1.00 48.00 189 SER A CA 1
ATOM 1524 C C . SER A 1 189 ? -5.201 -16.745 30.053 1.00 48.00 189 SER A C 1
ATOM 1526 O O . SER A 1 189 ? -4.662 -17.029 31.114 1.00 48.00 189 SER A O 1
ATOM 1528 N N . SER A 1 190 ? -5.439 -15.480 29.683 1.00 42.84 190 SER A N 1
ATOM 1529 C CA . SER A 1 190 ? -5.743 -14.342 30.570 1.00 42.84 190 SER A CA 1
ATOM 1530 C C . SER A 1 190 ? -4.621 -13.628 31.338 1.00 42.84 190 SER A C 1
ATOM 1532 O O . SER A 1 190 ? -3.696 -14.216 31.876 1.00 42.84 190 SER A O 1
ATOM 1534 N N . SER A 1 191 ? -4.864 -12.319 31.482 1.00 46.38 191 SER A N 1
ATOM 1535 C CA . SER A 1 191 ? -4.289 -11.349 32.425 1.00 46.38 191 SER A CA 1
ATOM 1536 C C . SER A 1 191 ? -2.986 -10.636 32.034 1.00 46.38 191 SER A C 1
ATOM 1538 O O . SER A 1 191 ? -1.874 -11.095 32.238 1.00 46.38 191 SER A O 1
ATOM 1540 N N . SER A 1 192 ? -3.189 -9.428 31.499 1.00 44.66 192 SER A N 1
ATOM 1541 C CA . SER A 1 192 ? -2.645 -8.167 32.022 1.00 44.66 192 SER A CA 1
ATOM 1542 C C . SER A 1 192 ? -1.335 -8.213 32.818 1.00 44.66 192 SER A C 1
ATOM 1544 O O . SER A 1 192 ? -1.352 -8.533 34.005 1.00 44.66 192 SER A O 1
ATOM 1546 N N . SER A 1 193 ? -0.288 -7.612 32.258 1.00 44.88 193 SER A N 1
ATOM 1547 C CA . SER A 1 193 ? 0.628 -6.779 33.040 1.00 44.88 193 SER A CA 1
ATOM 1548 C C . SER A 1 193 ? 1.429 -5.843 32.143 1.00 44.88 193 SER A C 1
ATOM 1550 O O . SER A 1 193 ? 2.059 -6.196 31.155 1.00 44.88 193 SER A O 1
ATOM 1552 N N . SER A 1 194 ? 1.290 -4.589 32.524 1.00 44.75 194 SER A N 1
ATOM 1553 C CA . SER A 1 194 ? 1.967 -3.377 32.118 1.00 44.75 194 SER A CA 1
ATOM 1554 C C . SER A 1 194 ? 3.477 -3.365 32.373 1.00 44.75 194 SER A C 1
ATOM 1556 O O . SER A 1 194 ? 3.963 -4.047 33.268 1.00 44.75 194 SER A O 1
ATOM 1558 N N . ALA A 1 195 ? 4.102 -2.377 31.723 1.00 47.00 195 ALA A N 1
ATOM 1559 C CA . ALA A 1 195 ? 5.311 -1.660 32.130 1.00 47.00 195 ALA A CA 1
ATOM 1560 C C . ALA A 1 195 ? 6.636 -2.364 31.797 1.00 47.00 195 ALA A C 1
ATOM 1562 O O . ALA A 1 195 ? 6.972 -3.414 32.324 1.00 47.00 195 ALA A O 1
ATOM 1563 N N . SER A 1 196 ? 7.423 -1.738 30.917 1.00 45.28 196 SER A N 1
ATOM 1564 C CA . SER A 1 196 ? 8.684 -1.055 31.279 1.00 45.28 196 SER A CA 1
ATOM 1565 C C . SER A 1 196 ? 9.815 -1.852 30.584 1.00 45.28 196 SER A C 1
ATOM 1567 O O . SER A 1 196 ? 9.718 -3.067 30.545 1.00 45.28 196 SER A O 1
ATOM 1569 N N . SER A 1 197 ? 10.858 -1.334 29.933 1.00 44.56 197 SER A N 1
ATOM 1570 C CA . SER A 1 197 ? 11.437 0.008 29.824 1.00 44.56 197 SER A CA 1
ATOM 1571 C C . SER A 1 197 ? 12.879 -0.129 29.275 1.00 44.56 197 SER A C 1
ATOM 1573 O O . SER A 1 197 ? 13.403 -1.235 29.214 1.00 44.56 197 SER A O 1
ATOM 1575 N N . PHE A 1 198 ? 13.513 1.019 28.994 1.00 47.25 198 PHE A N 1
ATOM 1576 C CA . PHE A 1 198 ? 14.969 1.271 28.894 1.00 47.25 198 PHE A CA 1
ATOM 1577 C C . PHE A 1 198 ? 15.760 0.812 27.646 1.00 47.25 198 PHE A C 1
ATOM 1579 O O . PHE A 1 198 ? 15.372 -0.119 26.956 1.00 47.25 198 PHE A O 1
ATOM 1586 N N . ALA A 1 199 ? 16.914 1.486 27.479 1.00 54.09 199 ALA A N 1
ATOM 1587 C CA . ALA A 1 199 ? 17.983 1.400 26.465 1.00 54.09 199 ALA A CA 1
ATOM 1588 C C . ALA A 1 199 ? 17.675 2.169 25.160 1.00 54.09 199 ALA A C 1
ATOM 1590 O O . ALA A 1 199 ? 16.862 1.727 24.359 1.00 54.09 199 ALA A O 1
ATOM 1591 N N . ALA A 1 200 ? 18.101 3.426 24.954 1.00 54.59 200 ALA A N 1
ATOM 1592 C CA . ALA A 1 200 ? 19.462 3.995 25.005 1.00 54.59 200 ALA A CA 1
ATOM 1593 C C . ALA A 1 200 ? 20.425 3.212 24.111 1.00 54.59 200 ALA A C 1
ATOM 1595 O O . ALA A 1 200 ? 20.680 2.068 24.437 1.00 54.59 200 ALA A O 1
ATOM 1596 N N . GLU A 1 201 ? 20.822 3.826 22.994 1.00 60.19 201 GLU A N 1
ATOM 1597 C CA . GLU A 1 201 ? 22.103 3.769 22.262 1.00 60.19 201 GLU A CA 1
ATOM 1598 C C . GLU A 1 201 ? 21.871 4.603 20.974 1.00 60.19 201 GLU A C 1
ATOM 1600 O O . GLU A 1 201 ? 20.742 4.668 20.485 1.00 60.19 201 GLU A O 1
ATOM 1605 N N . ASP A 1 202 ? 22.826 5.169 20.257 1.00 58.12 202 ASP A N 1
ATOM 1606 C CA . ASP A 1 202 ? 24.074 5.882 20.510 1.00 58.12 202 ASP A CA 1
ATOM 1607 C C . ASP A 1 202 ? 24.525 6.344 19.102 1.00 58.12 202 ASP A C 1
ATOM 1609 O O . ASP A 1 202 ? 24.125 5.758 18.095 1.00 58.12 202 ASP A O 1
ATOM 1613 N N . ASP A 1 203 ? 25.239 7.462 19.076 1.00 55.88 203 ASP A N 1
ATOM 1614 C CA . ASP A 1 203 ? 26.184 7.979 18.078 1.00 55.88 203 ASP A CA 1
ATOM 1615 C C . ASP A 1 203 ? 26.312 7.325 16.680 1.00 55.88 203 ASP A C 1
ATOM 1617 O O . ASP A 1 203 ? 26.529 6.123 16.544 1.00 55.88 203 ASP A O 1
ATOM 1621 N N . SER A 1 204 ? 26.320 8.157 15.628 1.00 59.97 204 SER A N 1
ATOM 1622 C CA . SER A 1 204 ? 27.409 8.185 14.626 1.00 59.97 204 SER A CA 1
ATOM 1623 C C . SER A 1 204 ? 27.204 9.333 13.630 1.00 59.97 204 SER A C 1
ATOM 1625 O O . SER A 1 204 ? 26.308 9.327 12.782 1.00 59.97 204 SER A O 1
ATOM 1627 N N . ASP A 1 205 ? 28.060 10.333 13.797 1.00 55.56 205 ASP A N 1
ATOM 1628 C CA . ASP A 1 205 ? 28.463 11.359 12.841 1.00 55.56 205 ASP A CA 1
ATOM 1629 C C . ASP A 1 205 ? 29.217 10.699 11.673 1.00 55.56 205 ASP A C 1
ATOM 1631 O O . ASP A 1 205 ? 30.206 10.021 11.909 1.00 55.56 205 ASP A O 1
ATOM 1635 N N . GLU A 1 206 ? 28.776 10.882 10.427 1.00 67.69 206 GLU A N 1
ATOM 1636 C CA . GLU A 1 206 ? 29.587 10.575 9.239 1.00 67.69 206 GLU A CA 1
ATOM 1637 C C . GLU A 1 206 ? 29.312 11.657 8.187 1.00 67.69 206 GLU A C 1
ATOM 1639 O O . GLU A 1 206 ? 28.263 11.706 7.535 1.00 67.69 206 GLU A O 1
ATOM 1644 N N . GLY A 1 207 ? 30.265 12.577 8.060 1.00 54.00 207 GLY A N 1
ATOM 1645 C CA . GLY A 1 207 ? 30.360 13.484 6.929 1.00 54.00 207 GLY A CA 1
ATOM 1646 C C . GLY A 1 207 ? 30.883 12.772 5.682 1.00 54.00 207 GLY A C 1
ATOM 1647 O O . GLY A 1 207 ? 31.706 11.871 5.766 1.00 54.00 207 GLY A O 1
ATOM 1648 N N . ALA A 1 208 ? 30.474 13.240 4.505 1.00 60.22 208 ALA A N 1
ATOM 1649 C CA . ALA A 1 208 ? 31.235 13.036 3.278 1.00 60.22 208 ALA A CA 1
ATOM 1650 C C . ALA A 1 208 ? 30.912 14.141 2.263 1.00 60.22 208 ALA A C 1
ATOM 1652 O O . ALA A 1 208 ? 29.841 14.217 1.668 1.00 60.22 208 ALA A O 1
ATOM 1653 N N . SER A 1 209 ? 31.896 15.021 2.128 1.00 60.12 209 SER A N 1
ATOM 1654 C CA . SER A 1 209 ? 32.311 15.764 0.938 1.00 60.12 209 SER A CA 1
ATOM 1655 C C . SER A 1 209 ? 31.986 15.124 -0.420 1.00 60.12 209 SER A C 1
ATOM 1657 O O . SER A 1 209 ? 32.176 13.921 -0.581 1.00 60.12 209 SER A O 1
ATOM 1659 N N . GLY A 1 210 ? 31.732 15.945 -1.448 1.00 52.66 210 GLY A N 1
ATOM 1660 C CA . GLY A 1 210 ? 32.061 15.535 -2.820 1.00 52.66 210 GLY A CA 1
ATOM 1661 C C . GLY A 1 210 ? 31.491 16.373 -3.967 1.00 52.66 210 GLY A C 1
ATOM 1662 O O . GLY A 1 210 ? 30.294 16.325 -4.208 1.00 52.66 210 GLY A O 1
ATOM 1663 N N . SER A 1 211 ? 32.403 17.037 -4.696 1.00 60.38 211 SER A N 1
ATOM 1664 C CA . SER A 1 211 ? 32.375 17.442 -6.126 1.00 60.38 211 SER A CA 1
ATOM 1665 C C . SER A 1 211 ? 31.242 18.375 -6.601 1.00 60.38 211 SER A C 1
ATOM 1667 O O . SER A 1 211 ? 30.086 17.980 -6.633 1.00 60.38 211 SER A O 1
ATOM 1669 N N . SER A 1 212 ? 31.460 19.651 -6.954 1.00 69.69 212 SER A N 1
ATOM 1670 C CA . SER A 1 212 ? 32.305 20.173 -8.053 1.00 69.69 212 SER A CA 1
ATOM 1671 C C . SER A 1 212 ? 32.114 19.393 -9.357 1.00 69.69 212 SER A C 1
ATOM 1673 O O . SER A 1 212 ? 32.728 18.352 -9.560 1.00 69.69 212 SER A O 1
ATOM 1675 N N . VAL A 1 213 ? 31.275 19.934 -10.239 1.00 74.50 213 VAL A N 1
ATOM 1676 C CA . VAL A 1 213 ? 31.407 19.751 -11.684 1.00 74.50 213 VAL A CA 1
ATOM 1677 C C . VAL A 1 213 ? 31.217 21.119 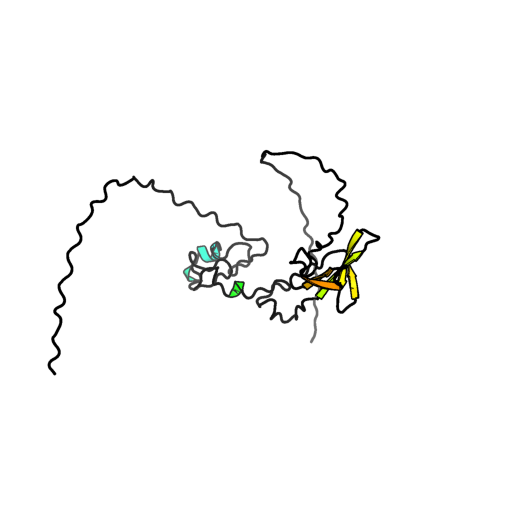-12.340 1.00 74.50 213 VAL A C 1
ATOM 1679 O O . VAL A 1 213 ? 30.140 21.714 -12.303 1.00 74.50 213 VAL A O 1
ATOM 1682 N N . ASP A 1 214 ? 32.337 21.645 -12.823 1.00 69.94 214 ASP A N 1
ATOM 1683 C CA . ASP A 1 214 ? 32.435 22.666 -13.857 1.00 69.94 214 ASP A CA 1
ATOM 1684 C C . ASP A 1 214 ? 31.896 22.098 -15.176 1.00 69.94 214 ASP A C 1
ATOM 1686 O O . ASP A 1 214 ? 32.313 21.012 -15.566 1.00 69.94 214 ASP A O 1
ATOM 1690 N N . GLU A 1 215 ? 31.037 22.837 -15.881 1.00 68.12 215 GLU A N 1
ATOM 1691 C CA . GLU A 1 215 ? 30.925 22.765 -17.348 1.00 68.12 215 GLU A CA 1
ATOM 1692 C C . GLU A 1 215 ? 30.055 23.925 -17.873 1.00 68.12 215 GLU A C 1
ATOM 1694 O O . GLU A 1 215 ? 28.826 23.851 -17.840 1.00 68.12 215 GLU A O 1
ATOM 1699 N N . TYR A 1 216 ? 30.683 25.044 -18.263 1.00 68.56 216 TYR A N 1
ATOM 1700 C CA . TYR A 1 216 ? 30.768 25.539 -19.655 1.00 68.56 216 TYR A CA 1
ATOM 1701 C C . TYR A 1 216 ? 31.454 26.911 -19.737 1.00 68.56 216 TYR A C 1
ATOM 1703 O O . TYR A 1 216 ? 31.049 27.831 -18.990 1.00 68.56 216 TYR A O 1
#

Organism: Trypanosoma cruzi (strain CL Brener) (NCBI:txid353153)

pLDDT: mean 75.89, std 15.07, range [42.84, 97.56]

Radius of gyration: 31.5 Å; chains: 1; bounding box: 102×70×58 Å

Foldseek 3Di:
DDDDDDDDDDDDDDDDDDDDDPDPPDPPPPDDPPDPQADPPDAQPPHRDRGQVLPDPVCVVCVVVVVQADSVAQASVPSGDDDHVVPPVQVQQQQPPPRGGHHVCPDPVRPPAWEWEWDADPVQLAIWIATPPPRDIDRDPDPDPSHFYWYADPVPRDTHTPVDQADPPPRHGGRHRCPVVVPDDDDDDDDDDDDDDDDDDDDDDDDDDDDDDDDD

Sequence (216 aa):
MAKRDRSMSPPKPTAKRRKRGGKRRRKKQKGEVILPSAPASFVCHICTKNHWTVACPRLQRNPEQYPLMDRKRGCWKCAQRGHPSAQCPVKKYRCADCGGIHDTRDCEFDHKSEEWHEFYDPITQHVFYSHSETHEVQWTPPTHRLDVVLWFCPNCNILMPTSVPECVKCHAPRMESKISSDSSSSESSSSSSSASSFAAEDDSDEGASGSSVDEY

Secondary structure (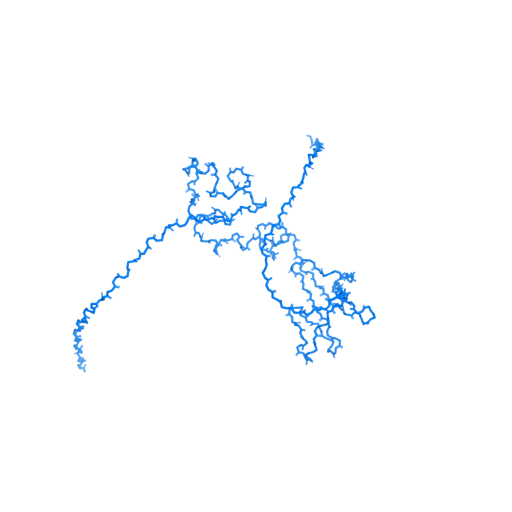DSSP, 8-state):
--PPP--PPPPPPPP-------------------PPPPPTT---TTT-SSS-GGG-HHHHH-GGG-TT--TTTS-TTT--SSS-GGG-GGGGS--TTT--SS-GGG-TT--PPPEEEEEEETTTTEEEEEETTT--EESSPP--TT-EEEEEETTTTEEEETT--B-TTT-PBPPPP-----S---------------------------------

InterPro domains:
  IPR001202 WW domain [PS50020] (116-144)
  IPR001878 Zinc finger, CCHC-type [PS50158] (75-89)